Protein AF-A0A673Y948-F1 (afdb_monomer_lite)

Organism: Salmo trutta (NCBI:txid8032)

Secondary structure (DSSP, 8-state):
-HHHHHHIIIIIHHHHHHH-HHHHHHHHHHHHHSPPP-TT--HHHHHHHHHHH-----TT---HHHHHHHHHHHTTTTTTTT-S-HHHHHHHHHHHHHHHHH----EEEEEEES----S--TT-----SS-EEEBS-TT-GGG-SSEEEEEEESS-EE-TTTS-EEEEEEEETTT-TT-SSSEEEEEEE-S----------S-----PEEEP-

pLDDT: mean 77.64, std 16.27, range [32.12, 95.62]

Radius of gyration: 18.54 Å; chains: 1; bounding box: 48×40×55 Å

Foldseek 3Di:
DVVLVCCLVPPQVVVLCPPDPQSVVLLVLLLQAFFDDDLPADSLLSSLLCLQQQQDQDVPHDRSNVVQQVLQQVPPPDVVHPRSCSNSVVSPVVSLVSQCVVVQDWDKWKAAAPDDDDPPQVVHDDFPSGKDWTWNDPPPCVRDDRDMDTDGDRSWGWCLSSFAKDFPDKDACVRPVPDPDRIDTDIDRDSDDDPDPPPDDDDDDTTTIIGHD

Sequence (213 aa):
MLYFHFRVDSYYLPHEKNTTTNFIKAWDIAEKHASIPKHGLQKVHSVSMYLYTNNKPQPPSESIYLDFNEAVRQGSYGYGTSFQYHSLHFYLTDAIKILKQSQTTCRTTYLRTNVTFDQDVVNKEMRFGYFVSSSIHKTLYDFGDTSCFEINTCFGVNLTYYSVFKVTNIQTKSAVSNLWCKVVYTLKSTGKWKKLNCKLVPKLIQKVFICIF

Structure (mmCIF, N/CA/C/O backbone):
data_AF-A0A673Y948-F1
#
_entry.id   AF-A0A673Y948-F1
#
loop_
_atom_site.group_PDB
_atom_site.id
_atom_site.type_symbol
_atom_site.label_atom_id
_atom_site.label_alt_id
_atom_site.label_comp_id
_atom_site.label_asym_id
_atom_site.label_entity_id
_atom_site.label_seq_id
_atom_site.pdbx_PDB_ins_code
_atom_site.Cartn_x
_atom_site.Cartn_y
_atom_site.Cartn_z
_atom_site.occupancy
_atom_site.B_iso_or_equiv
_atom_site.auth_seq_id
_atom_site.auth_comp_id
_atom_site.auth_asym_id
_atom_site.auth_atom_id
_atom_site.pdbx_PDB_model_num
ATOM 1 N N . MET A 1 1 ? 6.658 -19.259 -13.100 1.00 59.19 1 MET A N 1
ATOM 2 C CA . MET A 1 1 ? 6.925 -18.122 -12.185 1.00 59.19 1 MET A CA 1
ATOM 3 C C . MET A 1 1 ? 8.285 -17.476 -12.468 1.00 59.19 1 MET A C 1
ATOM 5 O O . MET A 1 1 ? 8.312 -16.275 -12.688 1.00 59.19 1 MET A O 1
ATOM 9 N N . LEU A 1 2 ? 9.372 -18.255 -12.588 1.00 64.31 2 LEU A N 1
ATOM 10 C CA . LEU A 1 2 ? 10.726 -17.763 -12.922 1.00 64.31 2 LEU A CA 1
ATOM 11 C C . LEU A 1 2 ? 10.820 -16.933 -14.218 1.00 64.31 2 LEU A C 1
ATOM 13 O O . LEU A 1 2 ? 11.426 -15.871 -14.211 1.00 64.31 2 LEU A O 1
ATOM 17 N N . TYR A 1 3 ? 10.174 -17.368 -15.305 1.00 69.06 3 TYR A N 1
ATOM 18 C CA . TYR A 1 3 ? 10.204 -16.642 -16.585 1.00 69.06 3 TYR A CA 1
ATOM 19 C C . TYR A 1 3 ? 9.589 -15.234 -16.502 1.00 69.06 3 TYR A C 1
ATOM 21 O O . TYR A 1 3 ? 10.120 -14.280 -17.063 1.00 69.06 3 TYR A O 1
ATOM 29 N N . PHE A 1 4 ? 8.481 -15.086 -15.769 1.00 75.94 4 PHE A N 1
ATOM 30 C CA . PHE A 1 4 ? 7.837 -13.783 -15.610 1.00 75.94 4 PHE A CA 1
ATOM 31 C C . PHE A 1 4 ? 8.642 -12.867 -14.682 1.00 75.94 4 PHE A C 1
ATOM 33 O O . PHE A 1 4 ? 8.795 -11.694 -14.995 1.00 75.94 4 PHE A O 1
ATOM 40 N N . HIS A 1 5 ? 9.229 -13.413 -13.610 1.00 82.38 5 HIS A N 1
ATOM 41 C CA . HIS A 1 5 ? 10.160 -12.677 -12.747 1.00 82.38 5 HIS A CA 1
ATOM 42 C C . HIS A 1 5 ? 11.340 -12.118 -13.558 1.00 82.38 5 HIS A C 1
ATOM 44 O O . HIS A 1 5 ? 11.585 -10.917 -13.541 1.00 82.38 5 HIS A O 1
ATOM 50 N N . PHE A 1 6 ? 11.976 -12.960 -14.384 1.00 86.44 6 PHE A N 1
ATOM 51 C CA . PHE A 1 6 ? 13.052 -12.530 -15.279 1.00 86.44 6 PHE A CA 1
ATOM 52 C C . PHE A 1 6 ? 12.617 -11.395 -16.214 1.00 86.44 6 PHE A C 1
ATOM 54 O O . PHE A 1 6 ? 13.349 -10.424 -16.384 1.00 86.44 6 PHE A O 1
ATOM 61 N N . ARG A 1 7 ? 11.422 -11.481 -16.814 1.00 88.69 7 ARG A N 1
ATOM 62 C CA . ARG A 1 7 ? 10.909 -10.432 -17.709 1.00 88.69 7 ARG A CA 1
ATOM 63 C C . ARG A 1 7 ? 10.614 -9.123 -16.971 1.00 88.69 7 ARG A C 1
ATOM 65 O O . ARG A 1 7 ? 10.813 -8.052 -17.541 1.00 88.69 7 ARG A O 1
ATOM 72 N N . VAL A 1 8 ? 10.159 -9.194 -15.720 1.00 90.19 8 VAL A N 1
ATOM 73 C CA . VAL A 1 8 ? 9.952 -8.005 -14.884 1.00 90.19 8 VAL A CA 1
ATOM 74 C C . VAL A 1 8 ? 11.270 -7.283 -14.632 1.00 90.19 8 VAL A C 1
ATOM 76 O O . VAL A 1 8 ? 11.343 -6.078 -14.866 1.00 90.19 8 VAL A O 1
ATOM 79 N N . ASP A 1 9 ? 12.314 -8.017 -14.262 1.00 89.56 9 ASP A N 1
ATOM 80 C CA . ASP A 1 9 ? 13.616 -7.425 -13.946 1.00 89.56 9 ASP A CA 1
ATOM 81 C C . ASP A 1 9 ? 14.376 -6.949 -15.195 1.00 89.56 9 ASP A C 1
ATOM 83 O O . ASP A 1 9 ? 15.024 -5.905 -15.170 1.00 89.56 9 ASP A O 1
ATOM 87 N N . SER A 1 10 ? 14.304 -7.706 -16.295 1.00 91.12 10 SER A N 1
ATOM 88 C CA . SER A 1 10 ? 15.083 -7.437 -17.516 1.00 91.12 10 SER A CA 1
ATOM 89 C C . SER A 1 10 ? 14.417 -6.470 -18.494 1.00 91.12 10 SER A C 1
ATOM 91 O O . SER A 1 10 ? 15.118 -5.839 -19.282 1.00 91.12 10 SER A O 1
ATOM 93 N N . TYR A 1 11 ? 13.086 -6.350 -18.465 1.00 90.94 11 TYR A N 1
ATOM 94 C CA . TYR A 1 11 ? 12.337 -5.560 -19.443 1.00 90.94 11 TYR A CA 1
ATOM 9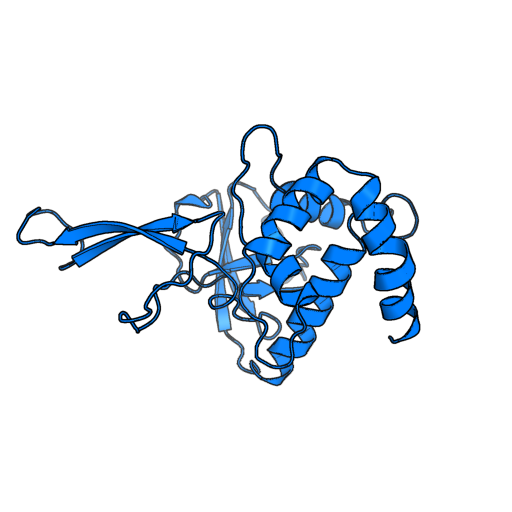5 C C . TYR A 1 11 ? 11.380 -4.564 -18.793 1.00 90.94 11 TYR A C 1
ATOM 97 O O . TYR A 1 11 ? 11.553 -3.363 -18.989 1.00 90.94 11 TYR A O 1
ATOM 105 N N . TYR A 1 12 ? 10.397 -5.027 -18.009 1.00 90.56 12 TYR A N 1
ATOM 106 C CA . TYR A 1 12 ? 9.321 -4.141 -17.543 1.00 90.56 12 TYR A CA 1
ATOM 107 C C . TYR A 1 12 ? 9.833 -3.037 -16.623 1.00 90.56 12 TYR A C 1
ATOM 109 O O . TYR A 1 12 ? 9.602 -1.869 -16.909 1.00 90.56 12 TYR A O 1
ATOM 117 N N . LEU A 1 13 ? 10.572 -3.373 -15.561 1.00 91.69 13 LEU A N 1
ATOM 118 C CA . LEU A 1 13 ? 11.070 -2.359 -14.635 1.00 91.69 13 LEU A CA 1
ATOM 119 C C . LEU A 1 13 ? 12.025 -1.362 -15.324 1.00 91.69 13 LEU A C 1
ATOM 121 O O . LEU A 1 13 ? 11.809 -0.158 -15.171 1.00 91.69 13 LEU A O 1
ATOM 125 N N . PRO A 1 14 ? 13.041 -1.789 -16.108 1.00 91.38 14 PRO A N 1
ATOM 126 C CA . PRO A 1 14 ? 13.878 -0.856 -16.861 1.00 91.38 14 PRO A CA 1
ATOM 127 C C . PRO A 1 14 ? 13.090 0.023 -17.835 1.00 91.38 14 PRO A C 1
ATOM 129 O O . PRO A 1 14 ? 13.382 1.211 -17.948 1.00 91.38 14 PRO A O 1
ATOM 132 N N . HIS A 1 15 ? 12.094 -0.530 -18.531 1.00 89.00 15 HIS A N 1
ATOM 133 C CA . HIS A 1 15 ? 11.270 0.226 -19.470 1.00 89.00 15 HIS A CA 1
ATOM 134 C C . HIS A 1 15 ? 10.378 1.245 -18.745 1.00 89.00 15 HIS A C 1
ATOM 136 O O . HIS A 1 15 ? 10.408 2.428 -19.065 1.00 89.00 15 HIS A O 1
ATOM 142 N N . GLU A 1 16 ? 9.651 0.831 -17.709 1.00 88.44 16 GLU A N 1
ATOM 143 C CA . GLU A 1 16 ? 8.775 1.707 -16.917 1.00 88.44 16 GLU A CA 1
ATOM 144 C C . GLU A 1 16 ? 9.565 2.832 -16.230 1.00 88.44 16 GLU A C 1
ATOM 146 O O . GLU A 1 16 ? 9.101 3.973 -16.182 1.00 88.44 16 GLU A O 1
ATOM 151 N N . LYS A 1 17 ? 10.805 2.552 -15.797 1.00 87.19 17 LYS A N 1
ATOM 152 C CA . LYS A 1 17 ? 11.765 3.555 -15.296 1.00 87.19 17 LYS A CA 1
ATOM 153 C C . LYS A 1 17 ? 12.367 4.465 -16.383 1.00 87.19 17 LYS A C 1
ATOM 155 O O . LYS A 1 17 ? 13.219 5.287 -16.059 1.00 87.19 17 LYS A O 1
ATOM 160 N N . ASN A 1 18 ? 11.942 4.358 -17.638 1.00 83.81 18 ASN A N 1
ATOM 161 C CA . ASN A 1 18 ? 12.362 5.243 -18.730 1.00 83.81 18 ASN A CA 1
ATOM 162 C C . ASN A 1 18 ? 11.185 5.861 -19.503 1.00 83.81 18 ASN A C 1
ATOM 164 O O . ASN A 1 18 ? 11.400 6.798 -20.268 1.00 83.81 18 ASN A O 1
ATOM 168 N N . THR A 1 19 ? 9.954 5.388 -19.289 1.00 72.81 19 THR A N 1
ATOM 169 C CA . THR A 1 19 ? 8.789 5.808 -20.085 1.00 72.81 19 THR A CA 1
ATOM 170 C C . THR A 1 19 ? 7.923 6.860 -19.388 1.00 72.81 19 THR A C 1
ATOM 172 O O . THR A 1 19 ? 7.481 7.804 -20.039 1.00 72.81 19 THR A O 1
ATOM 175 N N . THR A 1 20 ? 7.674 6.755 -18.075 1.00 70.06 20 THR A N 1
ATOM 176 C CA . THR A 1 20 ? 6.717 7.646 -17.388 1.00 70.06 20 THR A CA 1
ATOM 177 C C . THR A 1 20 ? 7.392 8.517 -16.327 1.00 70.06 20 THR A C 1
ATOM 179 O O . THR A 1 20 ? 7.868 8.046 -15.295 1.00 70.06 20 THR A O 1
ATOM 182 N N . THR A 1 21 ? 7.409 9.838 -16.538 1.00 74.06 21 THR A N 1
ATOM 183 C CA . THR A 1 21 ? 8.120 10.790 -15.659 1.00 74.06 21 THR A CA 1
ATOM 184 C C . THR A 1 21 ? 7.706 10.685 -14.184 1.00 74.06 21 THR A C 1
ATOM 186 O O . THR A 1 21 ? 8.544 10.864 -13.297 1.00 74.06 21 THR A O 1
ATOM 189 N N . ASN A 1 22 ? 6.437 10.370 -13.907 1.00 77.69 22 ASN A N 1
ATOM 190 C CA . ASN A 1 22 ? 5.931 10.213 -12.543 1.00 77.69 22 ASN A CA 1
ATOM 191 C C . ASN A 1 22 ? 6.430 8.924 -11.881 1.00 77.69 22 ASN A C 1
ATOM 193 O O . ASN A 1 22 ? 6.896 8.979 -10.740 1.00 77.69 22 ASN A O 1
ATOM 197 N N . PHE A 1 23 ? 6.408 7.790 -12.590 1.00 82.62 23 PHE A N 1
ATOM 198 C CA . PHE A 1 23 ? 6.892 6.519 -12.047 1.00 82.62 23 PHE A CA 1
ATOM 199 C C . PHE A 1 23 ? 8.386 6.573 -11.748 1.00 82.62 23 PHE A C 1
ATOM 201 O O . PHE A 1 23 ? 8.800 6.157 -10.671 1.00 82.62 23 PHE A O 1
ATOM 208 N N . ILE A 1 24 ? 9.179 7.173 -12.641 1.00 85.62 24 ILE A N 1
ATOM 209 C CA . ILE A 1 24 ? 10.628 7.355 -12.464 1.00 85.62 24 ILE A CA 1
ATOM 210 C C . ILE A 1 24 ? 10.923 8.091 -11.158 1.00 85.62 24 ILE A C 1
ATOM 212 O O . ILE A 1 24 ? 11.612 7.575 -10.276 1.00 85.62 24 ILE A O 1
ATOM 216 N N . LYS A 1 25 ? 10.342 9.287 -11.000 1.00 82.88 25 LYS A N 1
ATOM 217 C CA . LYS A 1 25 ? 10.551 10.129 -9.814 1.00 82.88 25 LYS A CA 1
ATOM 218 C C . LYS A 1 25 ? 10.106 9.418 -8.542 1.00 82.88 25 LYS A C 1
ATOM 220 O O . LYS A 1 25 ? 10.811 9.456 -7.533 1.00 82.88 25 LYS A O 1
ATOM 225 N N . ALA A 1 26 ? 8.941 8.779 -8.579 1.00 83.00 26 ALA A N 1
ATOM 226 C CA . ALA A 1 26 ? 8.416 8.073 -7.426 1.00 83.00 26 ALA A CA 1
ATOM 227 C C . ALA A 1 26 ? 9.292 6.872 -7.055 1.00 83.00 26 ALA A C 1
ATOM 229 O O . ALA A 1 26 ? 9.574 6.674 -5.872 1.00 83.00 26 ALA A O 1
ATOM 230 N N . TRP A 1 27 ? 9.763 6.107 -8.043 1.00 88.06 27 TRP A N 1
ATOM 231 C CA . TRP A 1 27 ? 10.628 4.950 -7.833 1.00 88.06 27 TRP A CA 1
ATOM 232 C C . TRP A 1 27 ? 11.966 5.366 -7.219 1.00 88.06 27 TRP A C 1
ATOM 234 O O . TRP A 1 27 ? 12.376 4.793 -6.211 1.00 88.06 27 TRP A O 1
ATOM 244 N N . ASP A 1 28 ? 12.601 6.422 -7.731 1.00 86.75 28 ASP A N 1
ATOM 245 C CA . ASP A 1 28 ? 13.855 6.954 -7.181 1.00 86.75 28 ASP A CA 1
ATOM 246 C C . ASP A 1 28 ? 13.699 7.459 -5.738 1.00 86.75 28 ASP A C 1
ATOM 248 O O . ASP A 1 28 ? 14.605 7.327 -4.906 1.00 86.75 28 ASP A O 1
ATOM 252 N N . ILE A 1 29 ? 12.546 8.053 -5.414 1.00 82.69 29 ILE A N 1
ATOM 253 C CA . ILE A 1 29 ? 12.205 8.430 -4.038 1.00 82.69 29 ILE A CA 1
ATOM 254 C C . ILE A 1 29 ? 12.016 7.170 -3.190 1.00 82.69 29 ILE A C 1
ATOM 256 O O . ILE A 1 29 ? 12.535 7.106 -2.076 1.00 82.69 29 ILE A O 1
ATOM 260 N N . ALA A 1 30 ? 11.299 6.169 -3.689 1.00 85.12 30 ALA A N 1
ATOM 261 C CA . ALA A 1 30 ? 11.025 4.941 -2.961 1.00 85.12 30 ALA A CA 1
ATOM 262 C C . ALA A 1 30 ? 12.301 4.130 -2.692 1.00 85.12 30 ALA A C 1
ATOM 264 O O . ALA A 1 30 ? 12.505 3.681 -1.567 1.00 85.12 30 ALA A O 1
ATOM 265 N N . GLU A 1 31 ? 13.226 4.031 -3.647 1.00 88.56 31 GLU A N 1
ATOM 266 C CA . GLU A 1 31 ? 14.523 3.360 -3.471 1.00 88.56 31 GLU A CA 1
ATOM 267 C C . GLU A 1 31 ? 15.357 3.935 -2.321 1.00 88.56 31 GLU A C 1
ATOM 269 O O . GLU A 1 31 ? 16.102 3.195 -1.672 1.00 88.56 31 GLU A O 1
ATOM 274 N N . LYS A 1 32 ? 15.221 5.239 -2.056 1.00 83.94 32 LYS A N 1
ATOM 275 C CA . LYS A 1 32 ? 15.941 5.951 -0.989 1.00 83.94 32 LYS A CA 1
ATOM 276 C C . LYS A 1 32 ? 15.264 5.834 0.376 1.00 83.94 32 LYS A C 1
ATOM 278 O O . LYS A 1 32 ? 15.922 6.037 1.395 1.00 83.94 32 LYS A O 1
ATOM 283 N N . HIS A 1 33 ? 13.961 5.554 0.413 1.00 78.88 33 HIS A N 1
ATOM 284 C CA . HIS A 1 33 ? 13.144 5.717 1.621 1.00 78.88 33 HIS A CA 1
ATOM 285 C C . HIS A 1 33 ? 12.376 4.476 2.060 1.00 78.88 33 HIS A C 1
ATOM 287 O O . HIS A 1 33 ? 11.843 4.464 3.172 1.00 78.88 33 HIS A O 1
ATOM 293 N N . ALA A 1 34 ? 12.323 3.448 1.219 1.00 84.25 34 ALA A N 1
ATOM 294 C CA . ALA A 1 34 ? 11.707 2.182 1.553 1.00 84.25 34 ALA A CA 1
ATOM 295 C C . ALA A 1 34 ? 12.372 1.543 2.776 1.00 84.25 34 ALA A C 1
ATOM 297 O O . ALA A 1 34 ? 13.591 1.604 2.961 1.00 84.25 34 ALA A O 1
ATOM 298 N N . SER A 1 35 ? 11.553 0.900 3.608 1.00 84.25 35 SER A N 1
ATOM 299 C CA . SER A 1 35 ? 12.037 0.154 4.765 1.00 84.25 35 SER A CA 1
ATOM 300 C C . SER A 1 35 ? 13.008 -0.946 4.338 1.00 84.25 35 SER A C 1
ATOM 302 O O . SER A 1 35 ? 12.831 -1.594 3.303 1.00 84.25 35 SER A O 1
ATOM 304 N N . ILE A 1 36 ? 14.010 -1.210 5.179 1.00 88.44 36 ILE A N 1
ATOM 305 C CA . ILE A 1 36 ? 14.923 -2.343 4.990 1.00 88.44 36 ILE A CA 1
ATOM 306 C C . ILE A 1 36 ? 14.083 -3.623 4.851 1.00 88.44 36 ILE A C 1
ATOM 308 O O . ILE A 1 36 ? 13.199 -3.848 5.684 1.00 88.44 36 ILE A O 1
ATOM 312 N N . PRO A 1 37 ? 14.312 -4.445 3.815 1.00 90.94 37 PRO A N 1
ATOM 313 C CA . PRO A 1 37 ? 13.535 -5.657 3.616 1.00 90.94 37 PRO A CA 1
ATOM 314 C C . PRO A 1 37 ? 13.680 -6.616 4.803 1.00 90.94 37 PRO A C 1
ATOM 316 O O . PRO A 1 37 ? 14.766 -6.806 5.352 1.00 90.94 37 PRO A O 1
ATOM 319 N N . LYS A 1 38 ? 12.558 -7.215 5.204 1.00 89.31 38 LYS A N 1
ATOM 320 C CA . LYS A 1 38 ? 12.463 -8.242 6.248 1.00 89.31 38 LYS A CA 1
ATOM 321 C C . LYS A 1 38 ? 11.506 -9.342 5.803 1.00 89.31 38 LYS A C 1
ATOM 323 O O . LYS A 1 38 ? 10.826 -9.211 4.792 1.00 89.31 38 LYS A O 1
ATOM 328 N N . HIS A 1 39 ? 11.406 -10.409 6.595 1.00 89.94 39 HIS A N 1
ATOM 329 C CA . HIS A 1 39 ? 10.409 -11.467 6.387 1.00 89.94 39 HIS A CA 1
ATOM 330 C C . HIS A 1 39 ? 10.530 -12.156 5.014 1.00 89.94 39 HIS A C 1
ATOM 332 O O . HIS A 1 39 ? 9.524 -12.452 4.384 1.00 89.94 39 HIS A O 1
ATOM 338 N N . GLY A 1 40 ? 11.762 -12.363 4.533 1.00 91.69 40 GLY A N 1
ATOM 339 C CA . GLY A 1 40 ? 12.030 -13.005 3.240 1.00 91.69 40 GLY A CA 1
ATOM 340 C C . GLY A 1 40 ? 11.847 -12.103 2.015 1.00 91.69 40 GLY A C 1
ATOM 341 O O . GLY A 1 40 ? 11.973 -12.572 0.889 1.00 91.69 40 GLY A O 1
ATOM 342 N N . LEU A 1 41 ? 11.557 -10.814 2.203 1.00 94.50 41 LEU A N 1
ATOM 343 C CA . LEU A 1 41 ? 11.413 -9.870 1.099 1.00 94.50 41 LEU A CA 1
ATOM 344 C C . LEU A 1 41 ? 12.766 -9.397 0.552 1.00 94.50 41 LEU A C 1
ATOM 346 O O . LEU A 1 41 ? 13.773 -9.389 1.254 1.00 94.50 41 LEU A O 1
ATOM 350 N N . GLN A 1 42 ? 12.759 -8.945 -0.701 1.00 95.62 42 GLN A N 1
ATOM 351 C CA . GLN A 1 42 ? 13.877 -8.275 -1.355 1.00 95.62 42 GLN A CA 1
ATOM 352 C C . GLN A 1 42 ? 13.667 -6.755 -1.346 1.00 95.62 42 GLN A C 1
ATOM 354 O O . GLN A 1 42 ? 12.566 -6.265 -1.082 1.00 95.62 42 GLN A O 1
ATOM 359 N N . LYS A 1 43 ? 14.712 -5.988 -1.682 1.00 94.12 43 LYS A N 1
ATOM 360 C CA . LYS A 1 43 ? 14.640 -4.518 -1.737 1.00 94.12 43 LYS A CA 1
ATOM 361 C C . LYS A 1 43 ? 13.501 -4.029 -2.644 1.00 94.12 43 LYS A C 1
ATOM 363 O O . LYS A 1 43 ? 12.766 -3.132 -2.241 1.00 94.12 43 LYS A O 1
ATOM 368 N N . VAL A 1 44 ? 13.316 -4.646 -3.812 1.00 94.94 44 VAL A N 1
ATOM 369 C CA . VAL A 1 44 ? 12.258 -4.291 -4.780 1.00 94.94 44 VAL A CA 1
ATOM 370 C C . VAL A 1 44 ? 10.847 -4.409 -4.197 1.00 94.94 44 VAL A C 1
ATOM 372 O O . VAL A 1 44 ? 9.994 -3.567 -4.475 1.00 94.94 44 VAL A O 1
ATOM 375 N N . HIS A 1 45 ? 10.611 -5.371 -3.300 1.00 94.88 45 HIS A N 1
ATOM 376 C CA . HIS A 1 45 ? 9.333 -5.510 -2.602 1.00 94.88 45 HIS A CA 1
ATOM 377 C C . HIS A 1 45 ? 9.089 -4.346 -1.641 1.00 94.88 45 HIS A C 1
ATOM 379 O O . HIS A 1 45 ? 8.012 -3.753 -1.649 1.00 94.88 45 HIS A O 1
ATOM 385 N N . SER A 1 46 ? 10.095 -3.978 -0.841 1.00 91.56 46 SER A N 1
ATOM 386 C CA . SER A 1 46 ? 9.998 -2.816 0.049 1.00 91.56 46 SER A CA 1
ATOM 387 C C . SER A 1 46 ? 9.747 -1.522 -0.723 1.00 91.56 46 SER A C 1
ATO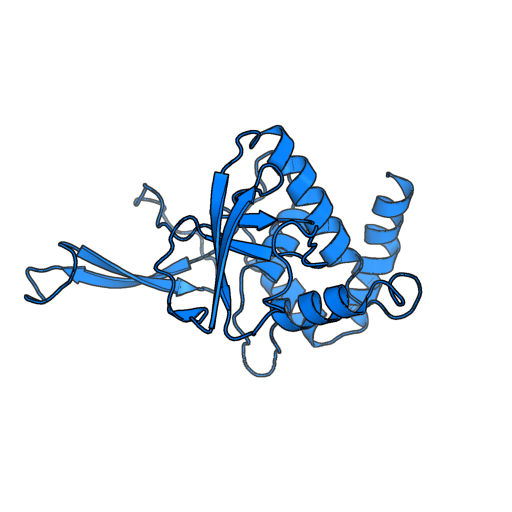M 389 O O . SER A 1 46 ? 8.922 -0.714 -0.301 1.00 91.56 46 SER A O 1
ATOM 391 N N . VAL A 1 47 ? 10.438 -1.330 -1.850 1.00 91.06 47 VAL A N 1
ATOM 392 C CA . VAL A 1 47 ? 10.272 -0.167 -2.738 1.00 91.06 47 VAL A CA 1
ATOM 393 C C . VAL A 1 47 ? 8.854 -0.111 -3.296 1.00 91.06 47 VAL A C 1
ATOM 395 O O . VAL A 1 47 ? 8.195 0.919 -3.194 1.00 91.06 47 VAL A O 1
ATOM 398 N N . SER A 1 48 ? 8.344 -1.239 -3.782 1.00 91.81 48 SER A N 1
ATOM 399 C CA . SER A 1 48 ? 6.989 -1.345 -4.332 1.00 91.81 48 SER A CA 1
ATOM 400 C C . SER A 1 48 ? 5.910 -1.067 -3.281 1.00 91.81 48 SER A C 1
ATOM 402 O O . SER A 1 48 ? 4.979 -0.302 -3.520 1.00 91.81 48 SER A O 1
ATOM 404 N N . MET A 1 49 ? 6.061 -1.607 -2.067 1.00 89.94 49 MET A N 1
ATOM 405 C CA . MET A 1 49 ? 5.149 -1.302 -0.957 1.00 89.94 49 MET A CA 1
ATOM 406 C C . MET A 1 49 ? 5.240 0.162 -0.516 1.00 89.94 49 MET A C 1
ATOM 408 O O . MET A 1 49 ? 4.228 0.750 -0.134 1.00 89.94 49 MET A O 1
ATOM 412 N N . TYR A 1 50 ? 6.424 0.776 -0.581 1.00 86.31 50 TYR A N 1
ATOM 413 C CA . TYR A 1 50 ? 6.579 2.201 -0.304 1.00 86.31 50 TYR A CA 1
ATOM 414 C C . TYR A 1 50 ? 5.838 3.051 -1.341 1.00 86.31 50 TYR A C 1
ATOM 416 O O . TYR A 1 50 ? 5.083 3.940 -0.954 1.00 86.31 50 TYR A O 1
ATOM 424 N N . LEU A 1 51 ? 6.002 2.749 -2.634 1.00 85.81 51 LEU A N 1
ATOM 425 C CA . LEU A 1 51 ? 5.281 3.415 -3.725 1.00 85.81 51 LEU A CA 1
ATOM 426 C C . LEU A 1 51 ? 3.769 3.356 -3.526 1.00 85.81 51 LEU A C 1
ATOM 428 O O . LEU A 1 51 ? 3.090 4.370 -3.650 1.00 85.81 51 LEU A O 1
ATOM 432 N N . TYR A 1 52 ? 3.262 2.179 -3.166 1.00 85.12 52 TYR A N 1
ATOM 433 C CA . TYR A 1 52 ? 1.834 1.967 -2.983 1.00 85.12 52 TYR A CA 1
ATOM 434 C C . TYR A 1 52 ? 1.278 2.621 -1.710 1.00 85.12 52 TYR A C 1
ATOM 436 O O . TYR A 1 52 ? 0.152 3.099 -1.700 1.00 85.12 52 TYR A O 1
ATOM 444 N N . THR A 1 53 ? 2.027 2.621 -0.604 1.00 78.94 53 THR A N 1
ATOM 445 C CA . THR A 1 53 ? 1.502 3.103 0.690 1.00 78.94 53 THR A CA 1
ATOM 446 C C . THR A 1 53 ? 1.767 4.581 0.959 1.00 78.94 53 THR A C 1
ATOM 448 O O . THR A 1 53 ? 1.125 5.169 1.832 1.00 78.94 53 THR A O 1
ATOM 451 N N . ASN A 1 54 ? 2.707 5.204 0.247 1.00 70.06 54 ASN A N 1
ATOM 452 C CA . ASN A 1 54 ? 3.124 6.573 0.519 1.00 70.06 54 ASN A CA 1
ATOM 453 C C . ASN A 1 54 ? 2.493 7.577 -0.464 1.00 70.06 54 ASN A C 1
ATOM 455 O O . ASN A 1 54 ? 3.137 8.079 -1.380 1.00 70.06 54 ASN A O 1
ATOM 459 N N . ASN A 1 55 ? 1.228 7.909 -0.199 1.00 56.00 55 ASN A N 1
ATOM 460 C CA . ASN A 1 55 ? 0.317 8.718 -1.028 1.00 56.00 55 ASN A CA 1
ATOM 461 C C . ASN A 1 55 ? 0.569 10.235 -1.030 1.00 56.00 55 ASN A C 1
ATOM 463 O O . ASN A 1 55 ? -0.389 11.007 -1.033 1.00 56.00 55 ASN A O 1
ATOM 467 N N . LYS A 1 56 ? 1.813 10.716 -0.966 1.00 53.69 56 LYS A N 1
ATOM 468 C CA . LYS A 1 56 ? 2.038 12.168 -1.052 1.00 53.69 56 LYS A CA 1
ATOM 469 C C . LYS A 1 56 ? 2.370 12.598 -2.472 1.00 53.69 56 LYS A C 1
ATOM 471 O O . LYS A 1 56 ? 3.533 12.446 -2.846 1.00 53.69 56 LYS A O 1
ATOM 476 N N . PRO A 1 57 ? 1.418 13.202 -3.211 1.00 50.19 57 PRO A N 1
ATOM 477 C CA . PRO A 1 57 ? 1.777 13.990 -4.376 1.00 50.19 57 PRO A CA 1
ATOM 478 C C . PRO A 1 57 ? 2.709 15.113 -3.905 1.00 50.19 57 PRO A C 1
ATOM 480 O O . PRO A 1 57 ? 2.332 15.963 -3.095 1.00 50.19 57 PRO A O 1
ATOM 483 N N . GLN A 1 58 ? 3.975 15.070 -4.312 1.00 47.03 58 GLN A N 1
ATOM 484 C CA . GLN A 1 58 ? 4.849 16.234 -4.222 1.00 47.03 58 GLN A CA 1
ATOM 485 C C . GLN A 1 58 ? 4.655 17.007 -5.514 1.00 47.03 58 GLN A C 1
ATOM 487 O O . GLN A 1 58 ? 4.899 16.410 -6.544 1.00 47.03 58 GLN A O 1
ATOM 492 N N . PRO A 1 59 ? 4.278 18.290 -5.535 1.00 44.53 59 PRO A N 1
ATOM 493 C CA . PRO A 1 59 ? 4.222 19.027 -6.794 1.00 44.53 59 PRO A CA 1
ATOM 494 C C . PRO A 1 59 ? 5.560 18.888 -7.554 1.00 44.53 59 PRO A C 1
ATOM 496 O O . PRO A 1 59 ? 6.608 19.118 -6.944 1.00 44.53 59 PRO A O 1
ATOM 499 N N . PRO A 1 60 ? 5.576 18.472 -8.838 1.00 46.81 60 PRO A N 1
ATOM 500 C CA . PRO A 1 60 ? 4.438 18.235 -9.739 1.00 46.81 60 PRO A CA 1
ATOM 501 C C . PRO A 1 60 ? 3.959 16.764 -9.840 1.00 46.81 60 PRO A C 1
ATOM 503 O O . PRO A 1 60 ? 3.125 16.465 -10.679 1.00 46.81 60 PRO A O 1
ATOM 506 N N . SER A 1 61 ? 4.506 15.830 -9.059 1.00 51.25 61 SER A N 1
ATOM 507 C CA . SER A 1 61 ? 4.177 14.399 -9.096 1.00 51.25 61 SER A CA 1
ATOM 508 C C . SER A 1 61 ? 2.743 14.103 -8.647 1.00 51.25 61 SER A C 1
ATOM 510 O O . SER A 1 61 ? 2.377 14.336 -7.489 1.00 51.25 61 SER A O 1
ATOM 512 N N . GLU A 1 62 ? 1.988 13.503 -9.557 1.00 62.41 62 GLU A N 1
ATOM 513 C CA . GLU A 1 62 ? 0.717 12.824 -9.318 1.00 62.41 62 GLU A CA 1
ATOM 514 C C . GLU A 1 62 ? 0.910 11.612 -8.380 1.00 62.41 62 GLU A C 1
ATOM 516 O O . GLU A 1 62 ? 2.030 11.165 -8.102 1.00 62.41 62 GLU A O 1
ATOM 521 N N . SER A 1 63 ? -0.182 11.133 -7.784 1.00 73.06 63 SER A N 1
ATOM 522 C CA . SER A 1 63 ? -0.134 10.052 -6.798 1.00 73.06 63 SER A CA 1
ATOM 523 C C . SER A 1 63 ? -0.029 8.704 -7.505 1.00 73.06 63 SER A C 1
ATOM 525 O O . SER A 1 63 ? -1.035 8.208 -8.002 1.00 73.06 63 SER A O 1
ATOM 527 N N . ILE A 1 64 ? 1.143 8.055 -7.450 1.00 80.25 64 ILE A N 1
ATOM 528 C CA . ILE A 1 64 ? 1.330 6.701 -8.009 1.00 80.25 64 ILE A CA 1
ATOM 529 C C . ILE A 1 64 ? 0.267 5.723 -7.520 1.00 80.25 64 ILE A C 1
ATOM 531 O O . ILE A 1 64 ? -0.174 4.889 -8.294 1.00 80.25 64 ILE A O 1
ATOM 535 N N . TYR A 1 65 ? -0.183 5.820 -6.268 1.00 79.06 65 TYR A N 1
ATOM 536 C CA . TYR A 1 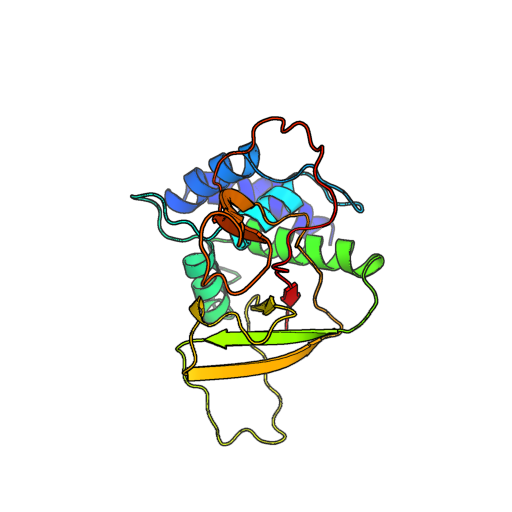65 ? -1.272 4.981 -5.768 1.00 79.06 65 TYR A CA 1
ATOM 537 C C . TYR A 1 65 ? -2.580 5.166 -6.547 1.00 79.06 65 TYR A C 1
ATOM 539 O O . TYR A 1 65 ? -3.274 4.183 -6.798 1.00 79.06 65 TYR A O 1
ATOM 547 N N . LEU A 1 66 ? -2.933 6.408 -6.899 1.00 79.75 66 LEU A N 1
ATOM 548 C CA . LEU A 1 66 ? -4.151 6.690 -7.661 1.00 79.75 66 LEU A CA 1
ATOM 549 C C . LEU A 1 66 ? -3.983 6.212 -9.103 1.00 79.75 66 LEU A C 1
ATOM 551 O O . LEU A 1 66 ? -4.800 5.416 -9.557 1.00 79.75 66 LEU A O 1
ATOM 555 N N . ASP A 1 67 ? -2.890 6.602 -9.763 1.00 82.38 67 ASP A N 1
ATOM 556 C CA . ASP A 1 67 ? -2.621 6.252 -11.163 1.00 82.38 67 ASP A CA 1
ATOM 557 C C . ASP A 1 67 ? -2.527 4.732 -11.351 1.00 82.38 67 ASP A C 1
ATOM 559 O O . ASP A 1 67 ? -3.098 4.161 -12.281 1.00 82.38 67 ASP A O 1
ATOM 563 N N . PHE A 1 68 ? -1.847 4.053 -10.423 1.00 84.94 68 PHE A N 1
ATOM 564 C CA . PHE A 1 68 ? -1.717 2.603 -10.417 1.00 84.94 68 PHE A CA 1
ATOM 565 C C . PHE A 1 68 ? -3.063 1.912 -10.216 1.00 84.94 68 PHE A C 1
ATOM 567 O O . PHE A 1 68 ? -3.401 1.015 -10.984 1.00 84.94 68 PHE A O 1
ATOM 574 N N . ASN A 1 69 ? -3.840 2.305 -9.201 1.00 81.50 69 ASN A N 1
ATOM 575 C CA . ASN A 1 69 ? -5.125 1.658 -8.940 1.00 81.50 69 ASN A CA 1
ATOM 576 C C . ASN A 1 69 ? -6.136 1.914 -10.059 1.00 81.50 69 ASN A C 1
ATOM 578 O O . ASN A 1 69 ? -6.928 1.022 -10.352 1.00 81.50 69 ASN A O 1
ATOM 582 N N . GLU A 1 70 ? -6.087 3.079 -10.705 1.00 82.50 70 GLU A N 1
ATOM 583 C CA . GLU A 1 70 ? -6.907 3.361 -11.881 1.00 82.50 70 GLU A CA 1
ATOM 584 C C . GLU A 1 70 ? -6.491 2.487 -13.069 1.00 82.50 70 GLU A C 1
ATOM 586 O O . GLU A 1 70 ? -7.326 1.799 -13.656 1.00 82.50 70 GLU A O 1
ATOM 591 N N . ALA A 1 71 ? -5.189 2.407 -13.358 1.00 83.31 71 ALA A N 1
ATOM 592 C CA . ALA A 1 71 ? -4.673 1.546 -14.418 1.00 83.31 71 ALA A CA 1
ATOM 593 C C . ALA A 1 71 ? -4.993 0.061 -14.179 1.00 83.31 71 ALA A C 1
ATOM 595 O O . ALA A 1 71 ? -5.282 -0.662 -15.130 1.00 83.31 71 ALA A O 1
ATOM 596 N N . VAL A 1 72 ? -4.958 -0.413 -12.927 1.00 83.19 72 VAL A N 1
ATOM 597 C CA . VAL A 1 72 ? -5.337 -1.794 -12.581 1.00 83.19 72 VAL A CA 1
ATOM 598 C C . VAL A 1 72 ? -6.846 -1.998 -12.736 1.00 83.19 72 VAL A C 1
ATOM 600 O O . VAL A 1 72 ? -7.253 -2.996 -13.327 1.00 83.19 72 VAL A O 1
ATOM 603 N N . ARG A 1 73 ? -7.673 -1.036 -12.296 1.00 78.50 73 ARG A N 1
ATOM 604 C CA . ARG A 1 73 ? -9.140 -1.081 -12.435 1.00 78.50 73 ARG A CA 1
ATOM 605 C C . ARG A 1 73 ? -9.579 -1.161 -13.900 1.00 78.50 73 ARG A C 1
ATOM 607 O O . ARG A 1 73 ? -10.493 -1.915 -14.218 1.00 78.50 73 ARG A O 1
ATOM 614 N N . GLN A 1 74 ? -8.919 -0.418 -14.788 1.00 76.19 74 GLN A N 1
ATOM 615 C CA . GLN A 1 74 ? -9.173 -0.435 -16.236 1.00 76.19 74 GLN A CA 1
ATOM 616 C C . GLN A 1 74 ? -8.500 -1.624 -16.957 1.00 76.19 74 GLN A C 1
ATOM 618 O O . GLN A 1 74 ? -8.805 -1.930 -18.110 1.00 76.19 74 GLN A O 1
ATOM 623 N N . GLY A 1 75 ? -7.545 -2.284 -16.297 1.00 61.06 75 GLY A N 1
ATOM 624 C CA . GLY A 1 75 ? -6.453 -3.016 -16.936 1.00 61.06 75 GLY A CA 1
ATOM 625 C C . GLY A 1 75 ? -6.697 -4.477 -17.303 1.00 61.06 75 GLY A C 1
ATOM 626 O O . GLY A 1 75 ? -5.777 -5.093 -17.843 1.00 61.06 75 GLY A O 1
ATOM 627 N N . SER A 1 76 ? -7.884 -5.057 -17.085 1.00 55.69 76 SER A N 1
ATOM 628 C CA . SER A 1 76 ? -8.136 -6.450 -17.507 1.00 55.69 76 SER A CA 1
ATOM 629 C C . SER A 1 76 ? -8.024 -6.633 -19.030 1.00 55.69 76 SER A C 1
ATOM 631 O O . SER A 1 76 ? -7.605 -7.695 -19.485 1.00 55.69 76 SER A O 1
ATOM 633 N N . TYR A 1 77 ? -8.301 -5.582 -19.812 1.00 53.47 77 TYR A N 1
ATOM 634 C CA . TYR A 1 77 ? -8.187 -5.585 -21.277 1.00 53.47 77 TYR A CA 1
ATOM 635 C C . TYR A 1 77 ? -6.788 -5.177 -21.791 1.00 53.47 77 TYR A C 1
ATOM 637 O O . TYR A 1 77 ? -6.400 -5.541 -22.898 1.00 53.47 77 TYR A O 1
ATOM 645 N N . GLY A 1 78 ? -6.007 -4.438 -20.990 1.00 59.50 78 GLY A N 1
ATOM 646 C CA . GLY A 1 78 ? -4.742 -3.809 -21.405 1.00 59.50 78 GLY A CA 1
ATOM 647 C C . GLY A 1 78 ? -3.465 -4.436 -20.838 1.00 59.50 78 GLY A C 1
ATOM 648 O O . GLY A 1 78 ? -2.370 -4.011 -21.204 1.00 59.50 78 GLY A O 1
ATOM 649 N N . TYR A 1 79 ? -3.559 -5.445 -19.961 1.00 62.34 79 TYR A N 1
ATOM 650 C CA . TYR A 1 79 ? -2.383 -6.032 -19.297 1.00 62.34 79 TYR A CA 1
ATOM 651 C C . TYR A 1 79 ? -1.336 -6.583 -20.280 1.00 62.34 79 TYR A C 1
ATOM 653 O O . TYR A 1 79 ? -0.148 -6.586 -19.981 1.00 62.34 79 TYR A O 1
ATOM 661 N N . GLY A 1 80 ? -1.740 -7.033 -21.470 1.00 60.66 80 GLY A N 1
ATOM 662 C CA . GLY A 1 80 ? -0.811 -7.494 -22.508 1.00 60.66 80 GLY A CA 1
ATOM 663 C C . GLY A 1 80 ? -0.236 -6.394 -23.409 1.00 60.66 80 GLY A C 1
ATOM 664 O O . GLY A 1 80 ? 0.672 -6.687 -24.183 1.00 60.66 80 GLY A O 1
ATOM 665 N N . THR A 1 81 ? -0.763 -5.166 -23.347 1.00 64.69 81 THR A N 1
ATOM 666 C CA . THR A 1 81 ? -0.530 -4.119 -24.356 1.00 64.69 81 THR A CA 1
ATOM 667 C C . THR A 1 81 ? -0.179 -2.759 -23.743 1.00 64.69 81 THR A C 1
ATOM 669 O O . THR A 1 81 ? 0.970 -2.343 -23.838 1.00 64.69 81 THR A O 1
ATOM 672 N N . SER A 1 82 ? -1.137 -2.062 -23.125 1.00 70.69 82 SER A N 1
ATOM 673 C CA . SER A 1 82 ? -1.021 -0.658 -22.689 1.00 70.69 82 SER A CA 1
ATOM 674 C C . SER A 1 82 ? -0.836 -0.463 -21.182 1.00 70.69 82 SER A C 1
ATOM 676 O O . SER A 1 82 ? -0.682 0.668 -20.723 1.00 70.69 82 SER A O 1
ATOM 678 N N . PHE A 1 83 ? -0.866 -1.538 -20.391 1.00 80.06 83 PHE A N 1
ATOM 679 C CA . PHE A 1 83 ? -0.617 -1.445 -18.955 1.00 80.06 83 PHE A CA 1
ATOM 680 C C . PHE A 1 83 ? 0.827 -0.998 -18.693 1.00 80.06 83 PHE A C 1
ATOM 682 O O . PHE A 1 83 ? 1.758 -1.512 -19.296 1.00 80.06 83 PHE A O 1
ATOM 689 N N . GLN A 1 84 ? 1.010 -0.023 -17.807 1.00 81.25 84 GLN A N 1
ATOM 690 C CA . GLN A 1 84 ? 2.281 0.700 -17.637 1.00 81.25 84 GLN A CA 1
ATOM 691 C C . GLN A 1 84 ? 2.915 0.507 -16.249 1.00 81.25 84 GLN A C 1
ATOM 693 O O . GLN A 1 84 ? 3.822 1.242 -15.867 1.00 81.25 84 GLN A O 1
ATOM 698 N N . TYR A 1 85 ? 2.410 -0.463 -15.479 1.00 87.44 85 TYR A N 1
ATOM 699 C CA . TYR A 1 85 ? 2.844 -0.746 -14.108 1.00 87.44 85 TYR A CA 1
ATOM 700 C C . TYR A 1 85 ? 2.996 -2.254 -13.841 1.00 87.44 85 TYR A C 1
ATOM 702 O O . TYR A 1 85 ? 2.660 -2.739 -12.752 1.00 87.44 85 TYR A O 1
ATOM 710 N N . HIS A 1 86 ? 3.461 -3.025 -14.829 1.00 89.50 86 HIS A N 1
ATOM 711 C CA . HIS A 1 86 ? 3.711 -4.465 -14.707 1.00 89.50 86 HIS A CA 1
ATOM 712 C C . HIS A 1 86 ? 4.651 -4.775 -13.555 1.00 89.50 86 HIS A C 1
ATOM 714 O O . HIS A 1 86 ? 4.365 -5.695 -12.783 1.00 89.50 86 HIS A O 1
ATOM 720 N N . SER A 1 87 ? 5.735 -4.006 -13.405 1.00 92.25 87 SER A N 1
ATOM 721 C CA . SER A 1 87 ? 6.711 -4.258 -12.346 1.00 92.25 87 SER A CA 1
ATOM 722 C C . SER A 1 87 ? 6.107 -4.028 -10.960 1.00 92.25 87 SER A C 1
ATOM 724 O O . SER A 1 87 ? 6.168 -4.915 -10.106 1.00 92.25 87 SER A O 1
ATOM 726 N N . LEU A 1 88 ? 5.421 -2.899 -10.755 1.00 90.81 88 LEU A N 1
ATOM 727 C CA . LEU A 1 88 ? 4.774 -2.572 -9.485 1.00 90.81 88 LEU A CA 1
ATOM 728 C C . LEU A 1 88 ? 3.675 -3.583 -9.128 1.00 90.81 88 LEU A C 1
ATOM 730 O O . LEU A 1 88 ? 3.641 -4.079 -8.001 1.00 90.81 88 LEU A O 1
ATOM 734 N N . HIS A 1 89 ? 2.825 -3.950 -10.091 1.00 90.00 89 HIS A N 1
ATOM 735 C CA . HIS A 1 89 ? 1.804 -4.981 -9.902 1.00 90.00 89 HIS A CA 1
ATOM 736 C C . HIS A 1 89 ? 2.422 -6.322 -9.493 1.00 90.00 89 HIS A C 1
ATOM 738 O O . HIS A 1 89 ? 1.963 -6.968 -8.542 1.00 90.00 89 HIS A O 1
ATOM 744 N N . PHE A 1 90 ? 3.467 -6.754 -10.203 1.00 91.88 90 PHE A N 1
ATOM 745 C CA . PHE A 1 90 ? 4.140 -8.017 -9.930 1.00 91.88 90 PHE A CA 1
ATOM 746 C C . PHE A 1 90 ? 4.785 -8.030 -8.545 1.00 91.88 90 PHE A C 1
ATOM 748 O O . PHE A 1 90 ? 4.481 -8.920 -7.753 1.00 91.88 90 PHE A O 1
ATOM 755 N N . TYR A 1 91 ? 5.615 -7.039 -8.221 1.00 94.62 91 TYR A N 1
ATOM 756 C CA . TYR A 1 91 ? 6.329 -7.004 -6.946 1.00 94.62 91 TYR A CA 1
ATOM 757 C C . TYR A 1 91 ? 5.398 -6.820 -5.745 1.00 94.62 91 TYR A C 1
ATOM 759 O O . TYR A 1 91 ? 5.676 -7.383 -4.689 1.00 94.62 91 TYR A O 1
ATOM 767 N N . LEU A 1 92 ? 4.286 -6.081 -5.874 1.00 92.44 92 LEU A N 1
ATOM 768 C CA . LEU A 1 92 ? 3.262 -6.027 -4.821 1.00 92.44 92 LEU A CA 1
ATOM 769 C C . LEU A 1 92 ? 2.602 -7.394 -4.625 1.00 92.44 92 LEU A C 1
ATOM 771 O O . LEU A 1 92 ? 2.463 -7.854 -3.491 1.00 92.44 92 LEU A O 1
ATOM 775 N N . THR A 1 93 ? 2.246 -8.068 -5.721 1.00 91.69 93 THR A N 1
ATOM 776 C CA . THR A 1 93 ? 1.667 -9.417 -5.671 1.00 91.69 93 THR A CA 1
ATOM 777 C C . THR A 1 93 ? 2.625 -10.412 -5.019 1.00 91.69 93 THR A C 1
ATOM 779 O O . THR A 1 93 ? 2.219 -11.194 -4.157 1.00 91.69 93 THR A O 1
ATOM 782 N N . ASP A 1 94 ? 3.898 -10.380 -5.409 1.00 94.19 94 ASP A N 1
ATOM 783 C CA . ASP A 1 94 ? 4.926 -11.277 -4.885 1.00 94.19 94 ASP A CA 1
ATOM 784 C C . ASP A 1 94 ? 5.223 -10.990 -3.407 1.00 94.19 94 ASP A C 1
ATOM 786 O O . ASP A 1 94 ? 5.246 -11.905 -2.581 1.00 94.19 94 ASP A O 1
ATOM 790 N N . ALA A 1 95 ? 5.304 -9.711 -3.026 1.00 93.81 95 ALA A N 1
ATOM 791 C CA . ALA A 1 95 ? 5.472 -9.305 -1.635 1.00 93.81 95 ALA A CA 1
ATOM 792 C C . ALA A 1 95 ? 4.335 -9.815 -0.739 1.00 93.81 95 ALA A C 1
ATOM 794 O O . ALA A 1 95 ? 4.586 -10.309 0.361 1.00 93.81 95 ALA A O 1
ATOM 795 N N . ILE A 1 96 ? 3.088 -9.729 -1.210 1.00 92.00 96 ILE A N 1
ATOM 796 C CA . ILE A 1 96 ? 1.915 -10.219 -0.477 1.00 92.00 96 ILE A CA 1
ATOM 797 C C . ILE A 1 96 ? 1.987 -11.738 -0.310 1.00 92.00 96 ILE A C 1
ATOM 799 O O . ILE A 1 96 ? 1.800 -12.229 0.804 1.00 92.00 96 ILE A O 1
ATOM 803 N N . LYS A 1 97 ? 2.342 -12.479 -1.368 1.00 92.81 97 LYS A N 1
ATOM 804 C CA . LYS A 1 97 ? 2.534 -13.938 -1.298 1.00 92.81 97 LYS A CA 1
ATOM 805 C C . LYS A 1 97 ? 3.600 -14.326 -0.275 1.00 92.81 97 LYS A C 1
ATOM 807 O O . LYS A 1 97 ? 3.344 -15.197 0.553 1.00 92.81 97 LYS A O 1
ATOM 812 N N . ILE A 1 98 ? 4.755 -13.659 -0.289 1.00 94.56 98 ILE A N 1
ATOM 813 C CA . ILE A 1 98 ? 5.852 -13.911 0.658 1.00 94.56 98 ILE A CA 1
ATOM 814 C C . ILE A 1 98 ? 5.407 -13.602 2.092 1.00 94.56 98 ILE A C 1
ATOM 816 O O . ILE A 1 98 ? 5.525 -14.444 2.982 1.00 94.56 98 ILE A O 1
ATOM 820 N N . LEU A 1 99 ? 4.833 -12.419 2.333 1.00 92.25 99 LEU A N 1
ATOM 821 C CA . LEU A 1 99 ? 4.395 -12.020 3.672 1.00 92.25 99 LEU A CA 1
ATOM 822 C C . LEU A 1 99 ? 3.311 -12.950 4.224 1.00 92.25 99 LEU A C 1
ATOM 824 O O . LEU A 1 99 ? 3.330 -13.261 5.420 1.00 92.25 99 LEU A O 1
ATOM 828 N N . LYS A 1 100 ? 2.404 -13.433 3.368 1.00 90.31 100 LYS A N 1
ATOM 829 C CA . LYS A 1 100 ? 1.304 -14.317 3.763 1.00 90.31 100 LYS A CA 1
ATOM 830 C C . LYS A 1 100 ? 1.780 -15.668 4.305 1.00 90.31 100 LYS A C 1
ATOM 832 O O . LYS A 1 100 ? 1.102 -16.209 5.175 1.00 90.31 100 LYS A O 1
ATOM 837 N N . GLN A 1 101 ? 2.959 -16.151 3.902 1.00 93.31 101 GLN A N 1
ATOM 838 C CA . GLN A 1 101 ? 3.559 -17.377 4.458 1.00 93.31 101 GLN A CA 1
ATOM 839 C C . GLN A 1 101 ? 3.754 -17.287 5.979 1.00 93.31 101 GLN A C 1
ATOM 841 O O . GLN A 1 101 ? 3.589 -18.274 6.686 1.00 93.31 101 GLN A O 1
ATOM 846 N N . SER A 1 102 ? 4.058 -16.089 6.491 1.00 90.19 102 SER A N 1
ATOM 847 C CA . SER A 1 102 ? 4.219 -15.836 7.932 1.00 90.19 102 SER A CA 1
ATOM 848 C C . SER A 1 102 ? 2.982 -15.209 8.588 1.00 90.19 102 SER A C 1
ATOM 850 O O . SER A 1 102 ? 2.765 -15.358 9.788 1.00 90.19 102 SER A O 1
ATOM 852 N N . GLN A 1 103 ? 2.154 -14.502 7.816 1.00 90.44 103 GLN A N 1
ATOM 853 C CA . GLN A 1 103 ? 0.954 -13.815 8.294 1.00 90.44 103 GLN A CA 1
ATOM 854 C C . GLN A 1 103 ? -0.316 -14.605 7.958 1.00 90.44 103 GLN A C 1
ATOM 856 O O . GLN A 1 103 ? -1.155 -14.160 7.176 1.00 90.44 103 GLN A O 1
ATOM 861 N N . THR A 1 104 ? -0.480 -15.787 8.546 1.00 90.38 104 THR A N 1
ATOM 862 C CA . THR A 1 104 ? -1.534 -16.741 8.155 1.00 90.38 104 THR A CA 1
ATOM 863 C C . THR A 1 104 ? -2.934 -16.380 8.658 1.00 90.38 104 THR A C 1
ATOM 865 O O . THR A 1 104 ? -3.915 -16.693 7.989 1.00 90.38 104 THR A O 1
ATOM 868 N N . THR A 1 105 ? -3.050 -15.634 9.759 1.00 89.56 105 THR A N 1
ATOM 869 C CA . THR A 1 105 ? -4.336 -15.275 10.389 1.00 89.56 105 THR A CA 1
ATOM 870 C C . THR A 1 105 ? -5.238 -14.428 9.490 1.00 89.56 105 THR A C 1
ATOM 872 O O . THR A 1 105 ? -4.771 -13.418 8.953 1.00 89.56 105 THR A O 1
ATOM 875 N N . CYS A 1 106 ? -6.525 -14.770 9.419 1.00 90.06 106 CYS A N 1
ATOM 876 C CA . CYS A 1 106 ? -7.561 -13.891 8.876 1.00 90.06 106 CYS A CA 1
ATOM 877 C C . CYS A 1 106 ? -7.852 -12.729 9.834 1.00 90.06 106 CYS A C 1
ATOM 879 O O . CYS A 1 106 ? -7.596 -12.832 11.039 1.00 90.06 106 CYS A O 1
ATOM 881 N N . ARG A 1 107 ? -8.341 -11.603 9.306 1.00 88.69 107 ARG A N 1
ATOM 882 C CA . ARG A 1 107 ? -8.620 -10.391 10.089 1.00 88.69 107 ARG A CA 1
ATOM 883 C C . ARG A 1 107 ? -9.801 -9.622 9.522 1.00 88.69 107 ARG A C 1
ATOM 885 O O . ARG A 1 107 ? -9.939 -9.517 8.309 1.00 88.69 107 ARG A O 1
ATOM 892 N N . THR A 1 108 ? -10.553 -8.988 10.414 1.00 89.19 108 THR A N 1
ATOM 893 C CA . THR A 1 108 ? -11.510 -7.947 10.042 1.00 89.19 108 THR A CA 1
ATOM 894 C C . THR A 1 108 ? -10.785 -6.619 9.849 1.00 89.19 108 THR A C 1
ATOM 896 O O . THR A 1 108 ? -10.060 -6.155 10.738 1.00 89.19 108 THR A O 1
ATOM 899 N N . THR A 1 109 ? -10.978 -6.009 8.688 1.00 89.44 109 THR A N 1
ATOM 900 C CA . THR A 1 109 ? -10.482 -4.682 8.333 1.00 89.44 109 THR A CA 1
ATOM 901 C C . THR A 1 109 ? -11.610 -3.816 7.782 1.00 89.44 109 THR A C 1
ATOM 903 O O . THR A 1 109 ? -12.720 -4.279 7.536 1.00 89.44 109 THR A O 1
ATOM 906 N N . TYR A 1 110 ? -11.329 -2.528 7.627 1.00 87.62 110 TYR A N 1
ATOM 907 C CA . TYR A 1 110 ? -12.286 -1.501 7.268 1.00 87.62 110 TYR A CA 1
ATOM 908 C C . TYR A 1 110 ? -11.733 -0.649 6.139 1.00 87.62 110 TYR A C 1
ATOM 910 O O . TYR A 1 110 ? -10.607 -0.147 6.221 1.00 87.62 110 TYR A O 1
ATOM 918 N N . LEU A 1 111 ? -12.536 -0.490 5.096 1.00 87.06 111 LEU A N 1
ATOM 919 C CA . LEU A 1 111 ? -12.290 0.423 3.987 1.00 87.06 111 LEU A CA 1
ATOM 920 C C . LEU A 1 111 ? -13.362 1.509 4.031 1.00 87.06 111 LEU A C 1
ATOM 922 O O . LEU A 1 111 ? -14.537 1.202 4.211 1.00 87.06 111 LEU A O 1
ATOM 926 N N . ARG A 1 112 ? -12.956 2.764 3.858 1.00 87.19 112 ARG A N 1
ATOM 927 C CA . ARG A 1 112 ? -13.859 3.909 3.712 1.00 87.19 112 ARG A CA 1
ATOM 928 C C . ARG A 1 112 ? -13.544 4.604 2.394 1.00 87.19 112 ARG A C 1
ATOM 930 O O . ARG A 1 112 ? -12.366 4.698 2.044 1.00 87.19 112 ARG A O 1
ATOM 937 N N . THR A 1 113 ? -14.572 5.031 1.669 1.00 82.88 113 THR A N 1
ATOM 938 C CA . THR A 1 113 ? -14.437 5.727 0.384 1.00 82.88 113 THR A CA 1
ATOM 939 C C . THR A 1 113 ? -15.509 6.808 0.227 1.00 82.88 113 THR A C 1
ATOM 941 O O . THR A 1 113 ? -16.568 6.751 0.854 1.00 82.88 113 THR A O 1
ATOM 944 N N . ASN A 1 114 ? -15.252 7.758 -0.677 1.00 84.06 114 ASN A N 1
ATOM 945 C CA . ASN A 1 114 ? -16.238 8.728 -1.176 1.00 84.06 114 ASN A CA 1
ATOM 946 C C . ASN A 1 114 ? -16.927 8.256 -2.475 1.00 84.06 114 ASN A C 1
ATOM 948 O O . ASN A 1 114 ? -17.374 9.068 -3.277 1.00 84.06 114 ASN A O 1
ATOM 952 N N . VAL A 1 115 ? -16.937 6.945 -2.732 1.00 84.50 115 VAL A N 1
ATOM 953 C CA . VAL A 1 115 ? -17.478 6.344 -3.963 1.00 84.50 115 VAL A CA 1
ATOM 954 C C . VAL A 1 115 ? -18.690 5.506 -3.600 1.00 84.50 115 VAL A C 1
ATOM 956 O O . VAL A 1 115 ? -18.604 4.713 -2.669 1.00 84.50 115 VAL A O 1
ATOM 959 N N . THR A 1 116 ? -19.784 5.654 -4.342 1.00 89.00 116 THR A N 1
ATOM 960 C CA . THR A 1 116 ? -20.997 4.841 -4.187 1.00 89.00 116 THR A CA 1
ATOM 961 C C . THR A 1 116 ? -20.874 3.526 -4.954 1.00 89.00 116 THR A C 1
ATOM 963 O O . THR A 1 116 ? -20.356 3.496 -6.069 1.00 89.00 116 THR A O 1
ATOM 966 N N . PHE A 1 117 ? -21.379 2.446 -4.364 1.00 85.50 117 PHE A N 1
ATOM 967 C CA . PHE A 1 117 ? -21.472 1.124 -4.983 1.00 85.50 117 PHE A CA 1
ATOM 968 C C . PHE A 1 117 ? -22.939 0.732 -5.172 1.00 85.50 117 PHE A C 1
ATOM 970 O O . PHE A 1 117 ? -23.817 1.282 -4.503 1.00 85.50 117 PHE A O 1
ATOM 977 N N . ASP A 1 118 ? -23.190 -0.214 -6.079 1.00 88.31 118 ASP A N 1
ATOM 978 C CA . ASP A 1 118 ? -24.519 -0.801 -6.253 1.00 88.31 118 ASP A CA 1
ATOM 979 C C . ASP A 1 118 ? -24.996 -1.421 -4.928 1.00 88.31 118 ASP A C 1
ATOM 981 O O . ASP A 1 118 ? -24.229 -2.084 -4.226 1.00 88.31 118 ASP A O 1
ATOM 985 N N . GLN A 1 119 ? -26.248 -1.147 -4.569 1.00 89.94 119 GLN A N 1
ATOM 986 C CA . GLN A 1 119 ? -26.870 -1.597 -3.325 1.00 89.94 119 GLN A CA 1
ATOM 987 C C . GLN A 1 119 ? -27.712 -2.861 -3.533 1.00 89.94 119 GLN A C 1
ATOM 989 O O . GLN A 1 119 ? -27.947 -3.592 -2.570 1.00 89.94 119 GLN A O 1
ATOM 994 N N . ASP A 1 120 ? -28.103 -3.179 -4.773 1.00 91.38 120 ASP A N 1
ATOM 995 C CA . ASP A 1 120 ? -28.815 -4.416 -5.105 1.00 91.38 120 ASP A CA 1
ATOM 996 C C . ASP A 1 120 ? -27.827 -5.577 -5.300 1.00 91.38 120 ASP A C 1
ATOM 998 O O . ASP A 1 120 ? -27.741 -6.209 -6.351 1.00 91.38 120 ASP A O 1
ATOM 1002 N N . VAL A 1 121 ? -26.997 -5.838 -4.288 1.00 90.50 121 VAL A N 1
ATOM 1003 C CA . VAL A 1 121 ? -25.903 -6.827 -4.361 1.00 90.50 121 VAL A CA 1
ATOM 1004 C C . VAL A 1 121 ? -25.856 -7.783 -3.174 1.00 90.50 121 VAL A C 1
ATOM 1006 O O . VAL A 1 121 ? -24.882 -8.511 -2.984 1.00 90.50 121 VAL A O 1
ATOM 1009 N N . VAL A 1 122 ? -26.920 -7.822 -2.371 1.00 89.50 122 VAL A N 1
ATOM 1010 C CA . VAL A 1 122 ? -27.036 -8.773 -1.260 1.00 89.50 122 VAL A CA 1
ATOM 1011 C C . VAL A 1 122 ? -26.925 -10.205 -1.796 1.00 89.50 122 VAL A C 1
ATOM 1013 O O . VAL A 1 122 ? -27.588 -10.567 -2.765 1.00 89.50 122 VAL A O 1
ATOM 1016 N N . ASN A 1 123 ? -26.073 -11.018 -1.165 1.00 91.25 123 ASN A N 1
ATOM 1017 C CA . ASN A 1 123 ? -25.746 -12.396 -1.566 1.00 91.25 123 ASN A CA 1
ATOM 1018 C C . ASN A 1 123 ? -25.111 -12.551 -2.965 1.00 91.25 123 ASN A C 1
ATOM 1020 O O . ASN A 1 123 ? -25.046 -13.670 -3.474 1.00 91.25 123 ASN A O 1
ATOM 1024 N N . LYS A 1 124 ? -24.620 -11.470 -3.585 1.00 89.56 124 LYS A N 1
ATOM 1025 C CA . LYS A 1 124 ? -23.843 -11.536 -4.832 1.00 89.56 124 LYS A CA 1
ATOM 1026 C C . LYS A 1 124 ? -22.343 -11.566 -4.525 1.00 89.56 124 LYS A C 1
ATOM 1028 O O . LYS A 1 124 ? -21.880 -10.991 -3.539 1.00 89.56 124 LYS A O 1
ATOM 1033 N N . GLU A 1 125 ? -21.571 -12.233 -5.379 1.00 85.44 125 GLU A N 1
ATOM 1034 C CA . GLU A 1 125 ? -20.111 -12.177 -5.299 1.00 85.44 125 GLU A CA 1
ATOM 1035 C C . GLU A 1 125 ? -19.604 -10.830 -5.818 1.00 85.44 125 GLU A C 1
ATOM 1037 O O . GLU A 1 125 ? -20.035 -10.350 -6.866 1.00 85.44 125 GLU A O 1
ATOM 1042 N N . MET A 1 126 ? -18.644 -10.238 -5.106 1.00 82.00 126 MET A N 1
ATOM 1043 C CA . MET A 1 126 ? -17.949 -9.037 -5.554 1.00 82.00 126 MET A CA 1
ATOM 1044 C C . MET A 1 126 ? -16.438 -9.249 -5.555 1.00 82.00 126 MET A C 1
ATOM 1046 O O . MET A 1 126 ? -15.885 -9.966 -4.719 1.00 82.00 126 MET A O 1
ATOM 1050 N N . ARG A 1 127 ? -15.756 -8.562 -6.469 1.00 82.62 127 ARG A N 1
ATOM 1051 C CA . ARG A 1 127 ? -14.302 -8.379 -6.448 1.00 82.62 127 ARG A CA 1
ATOM 1052 C C . ARG A 1 127 ? -14.014 -6.906 -6.651 1.00 82.62 127 ARG A C 1
ATOM 1054 O O . ARG A 1 127 ? -14.686 -6.251 -7.442 1.00 82.62 127 ARG A O 1
ATOM 1061 N N . PHE A 1 128 ? -13.019 -6.386 -5.941 1.00 81.06 128 PHE A N 1
ATOM 1062 C CA . PHE A 1 128 ? -12.604 -5.001 -6.142 1.00 81.06 128 PHE A CA 1
ATOM 1063 C C . PHE A 1 128 ? -11.913 -4.833 -7.497 1.00 81.06 128 PHE A C 1
ATOM 1065 O O . PHE A 1 128 ? -12.094 -3.801 -8.133 1.00 81.06 128 PHE A O 1
ATOM 1072 N N . GLY A 1 129 ? -11.166 -5.846 -7.957 1.00 78.12 129 GLY A N 1
ATOM 1073 C CA . GLY A 1 129 ? -10.460 -5.794 -9.239 1.00 78.12 129 GLY A CA 1
ATOM 1074 C C . GLY A 1 129 ? -9.203 -4.919 -9.210 1.00 78.12 129 GLY A C 1
ATOM 1075 O O . GLY A 1 129 ? -8.669 -4.583 -10.258 1.00 78.12 129 GLY A O 1
ATOM 1076 N N . TYR A 1 130 ? -8.740 -4.531 -8.022 1.00 82.06 130 TYR A N 1
ATOM 1077 C CA . TYR A 1 130 ? -7.498 -3.801 -7.777 1.00 82.06 130 TYR A CA 1
ATOM 1078 C C . TYR A 1 130 ? -7.053 -4.024 -6.325 1.00 82.06 130 TYR A C 1
ATOM 1080 O O . TYR A 1 130 ? -7.775 -4.608 -5.511 1.00 82.06 130 TYR A O 1
ATOM 1088 N N . PHE A 1 131 ? -5.847 -3.569 -5.990 1.00 85.06 131 PHE A N 1
ATOM 1089 C CA . PHE A 1 131 ? -5.326 -3.668 -4.631 1.00 85.06 131 PHE A CA 1
ATOM 1090 C C . PHE A 1 131 ? -6.127 -2.765 -3.685 1.00 85.06 131 PHE A C 1
ATOM 1092 O O . PHE A 1 131 ? -6.326 -1.582 -3.942 1.00 85.06 131 PHE A O 1
ATOM 1099 N N . VAL A 1 132 ? -6.565 -3.298 -2.545 1.00 84.75 132 VAL A N 1
ATOM 1100 C CA . VAL A 1 132 ? -7.348 -2.522 -1.570 1.00 84.75 132 VAL A CA 1
ATOM 1101 C C . VAL A 1 132 ? -6.534 -2.264 -0.321 1.00 84.75 132 VAL A C 1
ATOM 1103 O O . VAL A 1 132 ? -6.140 -3.212 0.351 1.00 84.75 132 VAL A O 1
ATOM 1106 N N . SER A 1 133 ? -6.331 -0.986 0.011 1.00 85.94 133 SER A N 1
ATOM 1107 C CA . SER A 1 133 ? -5.801 -0.557 1.307 1.00 85.94 133 SER A CA 1
ATOM 1108 C C . SER A 1 133 ? -6.933 -0.460 2.333 1.00 85.94 133 SER A C 1
ATOM 1110 O O . SER A 1 133 ? -7.873 0.308 2.149 1.00 85.94 133 SER A O 1
ATOM 1112 N N . SER A 1 134 ? -6.849 -1.226 3.419 1.00 85.31 134 SER A N 1
ATOM 1113 C CA . SER A 1 134 ? -7.825 -1.203 4.519 1.00 85.31 134 SER A CA 1
ATOM 1114 C C . SER A 1 134 ? -7.137 -1.124 5.882 1.00 85.31 134 SER A C 1
ATOM 1116 O O . SER A 1 134 ? -5.943 -1.403 6.008 1.00 85.31 134 SER A O 1
ATOM 1118 N N . SER A 1 135 ? -7.889 -0.727 6.908 1.00 84.50 135 SER A N 1
ATOM 1119 C CA . SER A 1 135 ? -7.399 -0.490 8.270 1.00 84.50 135 SER A CA 1
ATOM 1120 C C . SER A 1 135 ? -8.056 -1.417 9.285 1.00 84.50 135 SER A C 1
ATOM 1122 O O . SER A 1 135 ? -9.171 -1.866 9.095 1.00 84.50 135 SER A O 1
ATOM 1124 N N . ILE A 1 136 ? -7.421 -1.649 10.431 1.00 83.56 136 ILE A N 1
ATOM 1125 C CA . ILE A 1 136 ? -8.081 -2.311 11.576 1.00 83.56 136 ILE A CA 1
ATOM 1126 C C . ILE A 1 136 ? -9.018 -1.378 12.360 1.00 83.56 136 ILE A C 1
ATOM 1128 O O . ILE A 1 136 ? -9.652 -1.809 13.318 1.00 83.56 136 ILE A O 1
ATOM 1132 N N . HIS A 1 137 ? -9.088 -0.097 11.992 1.00 82.75 137 HIS A N 1
ATOM 1133 C CA . HIS A 1 137 ? -9.908 0.906 12.666 1.00 82.75 137 HIS A CA 1
ATOM 1134 C C . HIS A 1 137 ? -11.011 1.432 11.749 1.00 82.75 137 HIS A C 1
ATOM 1136 O O . HIS A 1 137 ? -10.722 1.894 10.647 1.00 82.75 137 HIS A O 1
ATOM 1142 N N . LYS A 1 138 ? -12.250 1.453 12.258 1.00 85.81 138 LYS A N 1
ATOM 1143 C CA . LYS A 1 138 ? -13.417 2.058 11.586 1.00 85.81 138 LYS A CA 1
ATOM 1144 C C . LYS A 1 138 ? -13.342 3.592 11.507 1.00 85.81 138 LYS A C 1
ATOM 1146 O O . LYS A 1 138 ? -14.069 4.201 10.728 1.00 85.81 138 LYS A O 1
ATOM 1151 N N . THR A 1 139 ? -12.479 4.211 12.316 1.00 83.25 139 THR A N 1
ATOM 1152 C CA . THR A 1 139 ? -12.471 5.651 12.629 1.00 83.25 139 THR A CA 1
ATOM 1153 C C . THR A 1 139 ? -11.494 6.475 11.784 1.00 83.25 139 THR A C 1
ATOM 1155 O O . THR A 1 139 ? -11.057 7.539 12.216 1.00 83.25 139 THR A O 1
ATOM 1158 N N . LEU A 1 140 ? -11.086 5.986 10.608 1.00 78.75 140 LEU A N 1
ATOM 1159 C CA . LEU A 1 140 ? -10.226 6.747 9.692 1.00 78.75 140 LEU A CA 1
ATOM 1160 C C . LEU A 1 140 ? -11.068 7.620 8.751 1.00 78.75 140 LEU A C 1
ATOM 1162 O O . LEU A 1 140 ? -11.130 7.366 7.551 1.00 78.75 140 LEU A O 1
ATOM 1166 N N . TYR A 1 141 ? -11.751 8.616 9.312 1.00 80.19 141 TYR A N 1
ATOM 1167 C CA . TYR A 1 141 ? -12.735 9.438 8.594 1.00 80.19 141 TYR A CA 1
ATOM 1168 C C . TYR A 1 141 ? -12.152 10.233 7.416 1.00 80.19 141 TYR A C 1
ATOM 1170 O O . TYR A 1 141 ? -12.871 10.500 6.461 1.00 80.19 141 TYR A O 1
ATOM 1178 N N . ASP A 1 142 ? -10.845 10.510 7.424 1.00 75.75 142 ASP A N 1
ATOM 1179 C CA . ASP A 1 142 ? -10.144 11.217 6.341 1.00 75.75 142 ASP A CA 1
ATOM 1180 C C . ASP A 1 142 ? -10.233 10.508 4.972 1.00 75.75 142 ASP A C 1
ATOM 1182 O O . ASP A 1 142 ? -9.973 11.123 3.941 1.00 75.75 142 ASP A O 1
ATOM 1186 N N . PHE A 1 143 ? -10.589 9.217 4.942 1.00 75.50 143 PHE A N 1
ATOM 1187 C CA . PHE A 1 143 ? -10.747 8.434 3.707 1.00 75.50 143 PHE A CA 1
ATOM 1188 C C . PHE A 1 143 ? -12.180 8.438 3.149 1.00 75.50 143 PHE A C 1
ATOM 1190 O O . PHE A 1 143 ? -12.434 7.813 2.119 1.00 75.50 143 PHE A O 1
ATOM 1197 N N . GLY A 1 144 ? -13.103 9.142 3.807 1.00 82.88 144 GLY A N 1
ATOM 1198 C CA . GLY A 1 144 ? -14.485 9.299 3.367 1.00 82.88 144 GLY A CA 1
ATOM 1199 C C . GLY A 1 144 ? -15.516 8.596 4.241 1.00 82.88 144 GLY A C 1
ATOM 1200 O O . GLY A 1 144 ? -15.201 7.935 5.240 1.00 82.88 144 GLY A O 1
ATOM 1201 N N . ASP A 1 145 ? -16.778 8.752 3.869 1.00 90.94 145 ASP A N 1
ATOM 1202 C CA . ASP A 1 145 ? -17.932 8.215 4.595 1.00 90.94 145 ASP A CA 1
ATOM 1203 C C . ASP A 1 145 ? -19.099 7.771 3.698 1.00 90.94 145 ASP A C 1
ATOM 1205 O O . ASP A 1 145 ? -20.092 7.268 4.218 1.00 90.94 145 ASP A O 1
ATOM 1209 N N . THR A 1 146 ? -18.964 7.860 2.370 1.00 92.31 146 THR A N 1
ATOM 1210 C CA . THR A 1 146 ? -20.029 7.507 1.415 1.00 92.31 146 THR A CA 1
ATOM 1211 C C . THR A 1 146 ? -20.280 6.003 1.334 1.00 92.31 146 THR A C 1
ATOM 1213 O O . THR A 1 146 ? -21.424 5.558 1.353 1.00 92.31 146 THR A O 1
ATOM 1216 N N . SER A 1 147 ? -19.229 5.190 1.230 1.00 91.44 147 SER A N 1
ATOM 1217 C CA . SER A 1 147 ? -19.343 3.729 1.303 1.00 91.44 147 SER A CA 1
ATOM 1218 C C . SER A 1 147 ? -18.252 3.171 2.200 1.00 91.44 147 SER A C 1
ATOM 1220 O O . SER A 1 147 ? -17.069 3.497 2.075 1.00 91.44 147 SER A O 1
ATOM 1222 N N . CYS A 1 148 ? -18.670 2.344 3.153 1.00 93.69 148 CYS A N 1
ATOM 1223 C CA . CYS A 1 148 ? -17.806 1.776 4.174 1.00 93.69 148 CYS A CA 1
ATOM 1224 C C . CYS A 1 148 ? -17.955 0.258 4.169 1.00 93.69 148 CYS A C 1
ATOM 1226 O O . CYS A 1 148 ? -19.064 -0.258 4.271 1.00 93.69 148 CYS A O 1
ATOM 1228 N N . PHE A 1 149 ? -16.834 -0.448 4.096 1.00 90.69 149 PHE A N 1
ATOM 1229 C CA . PHE A 1 149 ? -16.804 -1.903 4.074 1.00 90.69 149 PHE A CA 1
ATOM 1230 C C . PHE A 1 149 ? -16.219 -2.426 5.375 1.00 90.69 149 PHE A C 1
ATOM 1232 O O . PHE A 1 149 ? -15.164 -1.968 5.816 1.00 90.69 149 PHE A O 1
ATOM 1239 N N . GLU A 1 150 ? -16.879 -3.425 5.948 1.00 94.38 150 GLU A N 1
ATOM 1240 C CA . GLU A 1 150 ? -16.298 -4.330 6.930 1.00 94.38 150 GLU A CA 1
ATOM 1241 C C . GLU A 1 150 ? -15.880 -5.605 6.194 1.00 94.38 150 GLU A C 1
ATOM 1243 O O . GLU A 1 150 ? -16.713 -6.325 5.652 1.00 94.38 150 GLU A O 1
ATOM 1248 N N . ILE A 1 151 ? -14.574 -5.846 6.113 1.00 90.94 151 ILE A N 1
ATOM 1249 C CA . ILE A 1 151 ? -13.987 -6.893 5.279 1.00 90.94 151 ILE A CA 1
ATOM 1250 C C . ILE A 1 151 ? -13.346 -7.927 6.195 1.00 90.94 151 ILE A C 1
ATOM 1252 O O . ILE A 1 151 ? -12.345 -7.641 6.849 1.00 90.94 151 ILE A O 1
ATOM 1256 N N . ASN A 1 152 ? -13.875 -9.148 6.214 1.00 92.38 152 ASN A N 1
ATOM 1257 C CA . ASN A 1 152 ? -13.160 -10.283 6.790 1.00 92.38 152 ASN A CA 1
ATOM 1258 C C . ASN A 1 152 ? -12.241 -10.888 5.720 1.00 92.38 152 ASN A C 1
ATOM 1260 O O . ASN A 1 152 ? -12.710 -11.517 4.774 1.00 92.38 152 ASN A O 1
ATOM 1264 N N . THR A 1 153 ? -10.931 -10.670 5.841 1.00 88.81 153 THR A N 1
ATOM 1265 C CA . THR A 1 153 ? -9.947 -11.098 4.842 1.00 88.81 153 THR A CA 1
ATOM 1266 C C . THR A 1 153 ? -8.983 -12.138 5.396 1.00 88.81 153 THR A C 1
ATOM 1268 O O . THR A 1 153 ? -8.356 -11.952 6.441 1.00 88.81 153 THR A O 1
ATOM 1271 N N . CYS A 1 154 ? -8.812 -13.226 4.647 1.00 90.25 154 CYS A N 1
ATOM 1272 C CA . CYS A 1 154 ? -7.764 -14.220 4.867 1.00 90.25 154 CYS A CA 1
ATOM 1273 C C . CYS A 1 154 ? -6.564 -14.029 3.933 1.00 90.25 154 CYS A C 1
ATOM 1275 O O . CYS A 1 154 ? -5.534 -14.661 4.144 1.00 90.25 154 CYS A O 1
ATOM 1277 N N . PHE A 1 155 ? -6.652 -13.148 2.937 1.00 87.56 155 PHE A N 1
ATOM 1278 C CA . PHE A 1 155 ? -5.600 -12.936 1.935 1.00 87.56 155 PHE A CA 1
ATOM 1279 C C . PHE A 1 155 ? -4.822 -11.633 2.152 1.00 87.56 155 PHE A C 1
ATOM 1281 O O . PHE A 1 155 ? -3.742 -11.458 1.596 1.00 87.56 155 PHE A O 1
ATOM 1288 N N . GLY A 1 156 ? -5.340 -10.739 2.999 1.00 88.00 156 GLY A N 1
ATOM 1289 C CA . GLY A 1 156 ? -4.678 -9.491 3.351 1.00 88.00 156 GLY A CA 1
ATOM 1290 C C . GLY A 1 156 ? -3.410 -9.695 4.183 1.00 88.00 156 GLY A C 1
ATOM 1291 O O . GLY A 1 156 ? -3.346 -10.563 5.057 1.00 88.00 156 GLY A O 1
ATOM 1292 N N . VAL A 1 157 ? -2.413 -8.839 3.950 1.00 89.94 157 VAL A N 1
ATOM 1293 C CA . VAL A 1 157 ? -1.162 -8.793 4.728 1.00 89.94 157 VAL A CA 1
ATOM 1294 C C . VAL A 1 157 ? -0.979 -7.440 5.396 1.00 89.94 157 VAL A C 1
ATOM 1296 O O . VAL A 1 157 ? -1.307 -6.401 4.834 1.00 89.94 157 VAL A O 1
ATOM 1299 N N . ASN A 1 158 ? -0.433 -7.443 6.606 1.00 88.19 158 ASN A N 1
ATOM 1300 C CA . ASN A 1 158 ? -0.139 -6.242 7.370 1.00 88.19 158 ASN A CA 1
ATOM 1301 C C . ASN A 1 158 ? 1.164 -5.597 6.883 1.00 88.19 158 ASN A C 1
ATOM 1303 O O . ASN A 1 158 ? 2.241 -6.180 7.050 1.00 88.19 158 ASN A O 1
ATOM 1307 N N . LEU A 1 159 ? 1.069 -4.367 6.373 1.00 85.56 159 LEU A N 1
ATOM 1308 C CA . LEU A 1 159 ? 2.202 -3.593 5.865 1.00 85.56 159 LEU A CA 1
ATOM 1309 C C . LEU A 1 159 ? 2.678 -2.474 6.793 1.00 85.56 159 LEU A C 1
ATOM 1311 O O . LEU A 1 159 ? 3.495 -1.658 6.384 1.00 85.56 159 LEU A O 1
ATOM 1315 N N . THR A 1 160 ? 2.251 -2.444 8.059 1.00 79.06 160 THR A N 1
ATOM 1316 C CA . THR A 1 160 ? 2.605 -1.357 9.002 1.00 79.06 160 THR A CA 1
ATOM 1317 C C . THR A 1 160 ? 4.114 -1.098 9.081 1.00 79.06 160 THR A C 1
ATOM 1319 O O . THR A 1 160 ? 4.532 0.040 9.231 1.00 79.06 160 THR A O 1
ATOM 1322 N N . TYR A 1 161 ? 4.948 -2.140 8.986 1.00 80.69 161 TYR A N 1
ATOM 1323 C CA . TYR A 1 161 ? 6.411 -1.996 9.005 1.00 80.69 161 TYR A CA 1
ATOM 1324 C C . TYR A 1 161 ? 6.977 -1.316 7.743 1.00 80.69 161 TYR A C 1
ATOM 1326 O O . TYR A 1 161 ? 8.023 -0.666 7.787 1.00 80.69 161 TYR A O 1
ATOM 1334 N N . TYR A 1 162 ? 6.287 -1.480 6.618 1.00 79.12 162 TYR A N 1
ATOM 1335 C CA . TYR A 1 162 ? 6.669 -0.947 5.313 1.00 79.12 162 TYR A CA 1
ATOM 1336 C C . TYR A 1 162 ? 6.032 0.424 5.028 1.00 79.12 162 TYR A C 1
ATOM 1338 O O . TYR A 1 162 ? 6.457 1.106 4.101 1.00 79.12 162 TYR A O 1
ATOM 1346 N N . SER A 1 163 ? 5.078 0.863 5.857 1.00 70.38 163 SER A N 1
ATOM 1347 C CA . SER A 1 163 ? 4.503 2.212 5.837 1.00 70.38 163 SER A CA 1
ATOM 1348 C C . SER A 1 163 ? 5.301 3.168 6.738 1.00 70.38 163 SER A C 1
ATOM 1350 O O . SER A 1 163 ? 5.589 2.850 7.891 1.00 70.38 163 SER A O 1
ATOM 1352 N N . VAL A 1 164 ? 5.658 4.360 6.241 1.00 62.66 164 VAL A N 1
ATOM 1353 C CA . VAL A 1 164 ? 6.531 5.310 6.962 1.00 62.66 164 VAL A CA 1
ATOM 1354 C C . VAL A 1 164 ? 5.763 6.547 7.437 1.00 62.66 164 VAL A C 1
ATOM 1356 O O . VAL A 1 164 ? 5.233 7.322 6.641 1.00 62.66 164 VAL A O 1
ATOM 1359 N N . PHE A 1 165 ? 5.803 6.799 8.748 1.00 60.06 165 PHE A N 1
ATOM 1360 C CA . PHE A 1 165 ? 5.233 7.992 9.380 1.00 60.06 165 PHE A CA 1
ATOM 1361 C C . PHE A 1 165 ? 6.274 8.691 10.261 1.00 60.06 165 PHE A C 1
ATOM 1363 O O . PHE A 1 165 ? 7.025 8.035 10.983 1.00 60.06 165 PHE A O 1
ATOM 1370 N N . LYS A 1 166 ? 6.293 10.027 10.251 1.00 57.69 166 LYS A N 1
ATOM 1371 C CA . LYS A 1 166 ? 7.060 10.845 11.200 1.00 57.69 166 LYS A CA 1
ATOM 1372 C C . LYS A 1 166 ? 6.114 11.526 12.167 1.00 57.69 166 LYS A C 1
ATOM 1374 O O . LYS A 1 166 ? 5.132 12.130 11.752 1.00 57.69 166 LYS A O 1
ATOM 1379 N N . VAL A 1 167 ? 6.463 11.508 13.445 1.00 65.56 167 VAL A N 1
ATOM 1380 C CA . VAL A 1 167 ? 5.815 12.355 14.448 1.00 65.56 167 VAL A CA 1
ATOM 1381 C C . VAL A 1 167 ? 6.181 13.814 14.175 1.00 65.56 167 VAL A C 1
ATOM 1383 O O . VAL A 1 167 ? 7.359 14.173 14.176 1.00 65.56 167 VAL A O 1
ATOM 1386 N N . THR A 1 168 ? 5.186 14.653 13.905 1.00 71.44 168 THR A N 1
ATOM 1387 C CA . THR A 1 168 ? 5.361 16.100 13.704 1.00 71.44 168 THR A CA 1
ATOM 1388 C C . THR A 1 168 ? 4.988 16.921 14.920 1.00 71.44 168 THR A C 1
ATOM 1390 O O . THR A 1 168 ? 5.452 18.049 15.024 1.00 71.44 168 THR A O 1
ATOM 1393 N N . ASN A 1 169 ? 4.170 16.381 15.821 1.00 78.38 169 ASN A N 1
ATOM 1394 C CA . ASN A 1 169 ? 3.793 17.060 17.053 1.00 78.38 169 ASN A CA 1
ATOM 1395 C C . ASN A 1 169 ? 3.485 16.043 18.157 1.00 78.38 169 ASN A C 1
ATOM 1397 O O . ASN A 1 169 ? 3.049 14.926 17.868 1.00 78.38 169 ASN A O 1
ATOM 1401 N N . ILE A 1 170 ? 3.700 16.441 19.407 1.00 82.00 170 ILE A N 1
ATOM 1402 C CA . ILE A 1 170 ? 3.306 15.694 20.601 1.00 82.00 170 ILE A CA 1
ATOM 1403 C C . ILE A 1 170 ? 2.671 16.698 21.556 1.00 82.00 170 ILE A C 1
ATOM 1405 O O . ILE A 1 170 ? 3.318 17.662 21.952 1.00 82.00 170 ILE A O 1
ATOM 1409 N N . GLN A 1 171 ? 1.419 16.467 21.936 1.00 84.94 171 GLN A N 1
ATOM 1410 C CA . GLN A 1 171 ? 0.712 17.304 22.903 1.00 84.94 171 GLN A CA 1
ATOM 1411 C C . GLN A 1 171 ? 0.290 16.464 24.104 1.00 84.94 171 GLN A C 1
ATOM 1413 O O . GLN A 1 171 ? -0.136 15.320 23.953 1.00 84.94 171 GLN A O 1
ATOM 1418 N N . THR A 1 172 ? 0.409 17.025 25.303 1.00 88.19 172 THR A N 1
ATOM 1419 C CA . THR A 1 172 ? 0.022 16.373 26.559 1.00 88.19 172 THR A CA 1
ATOM 1420 C C . THR A 1 172 ? -1.152 17.105 27.192 1.00 88.19 172 THR A C 1
ATOM 1422 O O . THR A 1 1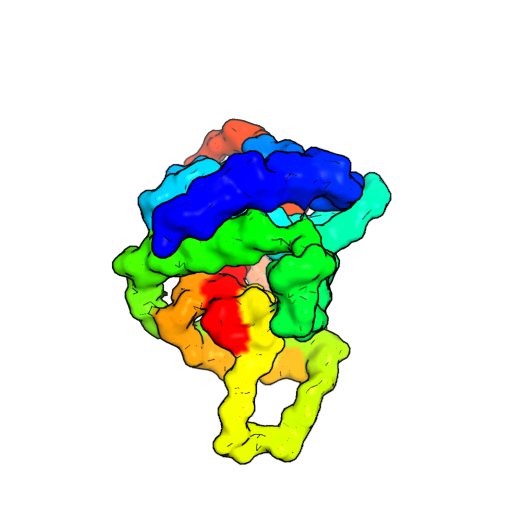72 ? -1.263 18.325 27.072 1.00 88.19 172 THR A O 1
ATOM 1425 N N . LYS A 1 173 ? -2.014 16.384 27.923 1.00 87.06 173 LYS A N 1
ATOM 1426 C CA . LYS A 1 173 ? -3.151 16.997 28.641 1.00 87.06 173 LYS A CA 1
ATOM 1427 C C . LYS A 1 173 ? -2.749 18.089 29.632 1.00 87.06 173 LYS A C 1
ATOM 1429 O O . LYS A 1 173 ? -3.537 18.985 29.896 1.00 87.06 173 LYS A O 1
ATOM 1434 N N . SER A 1 174 ? -1.524 18.025 30.155 1.00 86.38 174 SER A N 1
ATOM 1435 C CA . SER A 1 174 ? -0.965 19.066 31.021 1.00 86.38 174 SER A CA 1
ATOM 1436 C C . SER A 1 174 ? -0.718 20.390 30.293 1.00 86.38 174 SER A C 1
ATOM 1438 O O . SER A 1 174 ? -0.747 21.433 30.931 1.00 86.38 174 SER A O 1
ATOM 1440 N N . ALA A 1 175 ? -0.472 20.354 28.980 1.00 83.62 175 ALA A N 1
ATOM 1441 C CA . ALA A 1 175 ? -0.254 21.539 28.153 1.00 83.62 175 ALA A CA 1
ATOM 1442 C C . ALA A 1 175 ? -1.533 21.994 27.428 1.00 83.62 175 ALA A C 1
ATOM 1444 O O . ALA A 1 175 ? -1.689 23.177 27.146 1.00 83.62 175 ALA A O 1
ATOM 1445 N N . VAL A 1 176 ? -2.447 21.066 27.120 1.00 84.56 176 VAL A N 1
ATOM 1446 C CA . VAL A 1 176 ? -3.727 21.351 26.454 1.00 84.56 176 VAL A CA 1
ATOM 1447 C C . VAL A 1 176 ? -4.835 20.539 27.133 1.00 84.56 176 VAL A C 1
ATOM 1449 O O . VAL A 1 176 ? -4.955 19.330 26.924 1.00 84.56 176 VAL A O 1
ATOM 1452 N N . SER A 1 177 ? -5.653 21.207 27.948 1.00 77.50 177 SER A N 1
ATOM 1453 C CA . SER A 1 177 ? -6.651 20.579 28.831 1.00 77.50 177 SER A CA 1
ATOM 1454 C C . SER A 1 177 ? -7.709 19.745 28.092 1.00 77.50 177 SER A C 1
ATOM 1456 O O . SER A 1 177 ? -8.114 18.693 28.584 1.00 77.50 177 SER A O 1
ATOM 1458 N N . ASN A 1 178 ? -8.090 20.149 26.876 1.00 84.94 178 ASN A N 1
ATOM 1459 C CA . ASN A 1 178 ? -9.145 19.511 26.074 1.00 84.94 178 ASN A CA 1
ATOM 1460 C C . ASN A 1 178 ? -8.648 18.424 25.099 1.00 84.94 178 ASN A C 1
ATOM 1462 O O . ASN A 1 178 ? -9.323 18.109 24.120 1.00 84.94 178 ASN A O 1
ATOM 1466 N N . LEU A 1 179 ? -7.470 17.831 25.318 1.00 84.06 179 LEU A N 1
ATOM 1467 C CA . LEU A 1 179 ? -7.008 16.732 24.461 1.00 84.06 179 LEU A CA 1
ATOM 1468 C C . LEU A 1 179 ? -7.853 15.464 24.637 1.00 84.06 179 LEU A C 1
ATOM 1470 O O . LEU A 1 179 ? -8.219 15.072 25.743 1.00 84.06 179 LEU A O 1
ATOM 1474 N N . TRP A 1 180 ? -8.080 14.745 23.542 1.00 78.50 180 TRP A N 1
ATOM 1475 C CA . TRP A 1 180 ? -8.846 13.493 23.527 1.00 78.50 180 TRP A CA 1
ATOM 1476 C C . TRP A 1 180 ? -8.082 12.287 24.109 1.00 78.50 180 TRP A C 1
ATOM 1478 O O . TRP A 1 180 ? -8.671 11.246 24.380 1.00 78.50 180 TRP A O 1
ATOM 1488 N N . CYS A 1 181 ? -6.776 12.420 24.356 1.00 81.88 181 CYS A N 1
ATOM 1489 C CA . CYS A 1 181 ? -5.935 11.407 24.997 1.00 81.88 181 CYS A CA 1
ATOM 1490 C C . CYS A 1 181 ? -4.924 12.074 25.942 1.00 81.88 181 CYS A C 1
ATOM 1492 O O . CYS A 1 181 ? -4.654 13.265 25.811 1.00 81.88 181 CYS A O 1
ATOM 1494 N N . LYS A 1 182 ? -4.344 11.325 26.89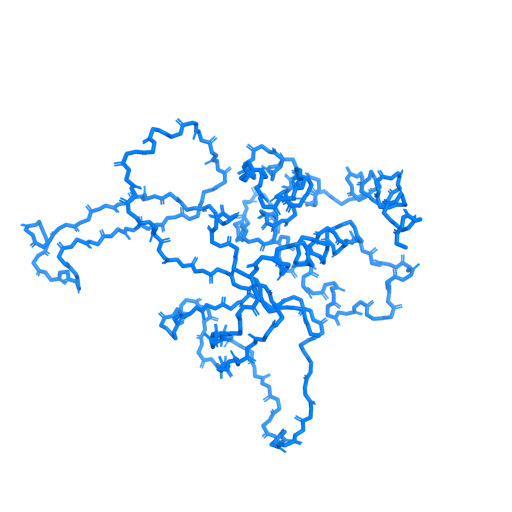4 1.00 81.81 182 LYS A N 1
ATOM 1495 C CA . LYS A 1 182 ? -3.316 11.837 27.829 1.00 81.81 182 LYS A CA 1
ATOM 1496 C C . LYS A 1 182 ? -2.108 12.426 27.089 1.00 81.81 182 LYS A C 1
ATOM 1498 O O . LYS A 1 182 ? -1.577 13.453 27.512 1.00 81.81 182 LYS A O 1
ATOM 1503 N N . VAL A 1 183 ? -1.710 11.779 25.994 1.00 78.25 183 VAL A N 1
ATOM 1504 C CA . VAL A 1 183 ? -0.688 12.243 25.052 1.00 78.25 183 VAL A CA 1
ATOM 1505 C C . VAL A 1 183 ? -1.200 11.982 23.636 1.00 78.25 183 VAL A C 1
ATOM 1507 O O . VAL A 1 183 ? -1.607 10.863 23.327 1.00 78.25 183 VAL A O 1
ATOM 1510 N N . VAL A 1 184 ? -1.190 12.999 22.781 1.00 79.88 184 VAL A N 1
ATOM 1511 C CA . VAL A 1 184 ? -1.596 12.913 21.374 1.00 79.88 184 VAL A CA 1
ATOM 1512 C C . VAL A 1 184 ? -0.367 13.118 20.497 1.00 79.88 184 VAL A C 1
ATOM 1514 O O . VAL A 1 184 ? 0.306 14.142 20.596 1.00 79.88 184 VAL A O 1
ATOM 1517 N N . TYR A 1 185 ? -0.083 12.145 19.631 1.00 76.06 185 TYR A N 1
ATOM 1518 C CA . TYR A 1 185 ? 0.981 12.219 18.631 1.00 76.06 185 TYR A CA 1
ATOM 1519 C C . TYR A 1 185 ? 0.364 12.575 17.281 1.00 76.06 185 TYR A C 1
ATOM 1521 O O . TYR A 1 185 ? -0.418 11.799 16.734 1.00 76.06 185 TYR A O 1
ATOM 1529 N N . THR 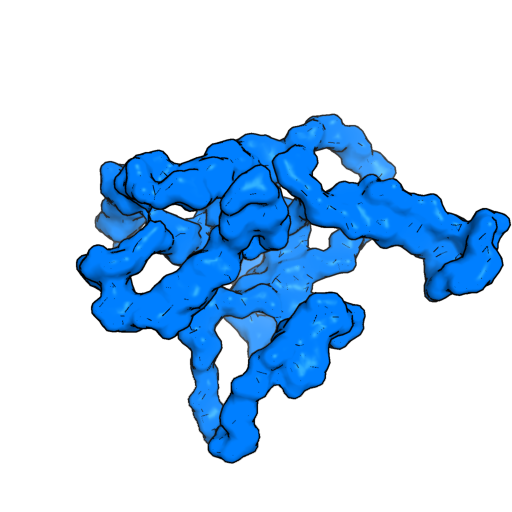A 1 186 ? 0.736 13.717 16.712 1.00 69.56 186 THR A N 1
ATOM 1530 C CA . THR A 1 186 ? 0.390 14.037 15.325 1.00 69.56 186 THR A CA 1
ATOM 1531 C C . THR A 1 186 ? 1.442 13.429 14.417 1.00 69.56 186 THR A C 1
ATOM 1533 O O . THR A 1 186 ? 2.634 13.722 14.549 1.00 69.56 186 THR A O 1
ATOM 1536 N N . LEU A 1 187 ? 1.006 12.583 13.489 1.00 62.75 187 LEU A N 1
ATOM 1537 C CA . LEU A 1 187 ? 1.866 11.952 12.500 1.00 62.75 187 LEU A CA 1
ATOM 1538 C C . LEU A 1 187 ? 1.686 12.623 11.141 1.00 62.75 187 LEU A C 1
ATOM 1540 O O . LEU A 1 187 ? 0.579 12.963 10.736 1.00 62.75 187 LEU A O 1
ATOM 1544 N N . LYS A 1 188 ? 2.779 12.750 10.399 1.00 57.56 188 LYS A N 1
ATOM 1545 C CA . LYS A 1 188 ? 2.789 13.134 8.991 1.00 57.56 188 LYS A CA 1
ATOM 1546 C C . LYS A 1 188 ? 3.544 12.047 8.237 1.00 57.56 188 LYS A C 1
ATOM 1548 O O . LYS A 1 188 ? 4.680 11.734 8.592 1.00 57.56 188 LYS A O 1
ATOM 1553 N N . SER A 1 189 ? 2.938 11.486 7.188 1.00 53.69 189 SER A N 1
ATOM 1554 C CA . SER A 1 189 ? 3.671 10.616 6.252 1.00 53.69 189 SER A CA 1
ATOM 1555 C C . SER A 1 189 ? 4.935 11.350 5.780 1.00 53.69 189 SER A C 1
ATOM 1557 O O . SER A 1 189 ? 4.878 12.552 5.463 1.00 53.69 189 SER A O 1
ATOM 1559 N N . THR A 1 190 ? 6.077 10.659 5.794 1.00 50.00 190 THR A N 1
ATOM 1560 C CA . THR A 1 190 ? 7.359 11.243 5.387 1.00 50.00 190 THR A CA 1
ATOM 1561 C C . THR A 1 190 ? 7.955 10.583 4.167 1.00 50.00 190 THR A C 1
ATOM 1563 O O . THR A 1 190 ? 8.300 9.409 4.180 1.00 50.00 190 THR A O 1
ATOM 1566 N N . GLY A 1 191 ? 8.228 11.426 3.172 1.00 44.12 191 GLY A N 1
ATOM 1567 C CA . GLY A 1 191 ? 9.062 11.143 2.009 1.00 44.12 191 GLY A CA 1
ATOM 1568 C C . GLY A 1 191 ? 10.571 11.071 2.283 1.00 44.12 191 GLY A C 1
ATOM 1569 O O . GLY A 1 191 ? 11.324 11.224 1.337 1.00 44.12 191 GLY A O 1
ATOM 1570 N N . LYS A 1 192 ? 11.029 10.973 3.547 1.00 36.72 192 LYS A N 1
ATOM 1571 C CA . LYS A 1 192 ? 12.455 10.893 3.925 1.00 36.72 192 LYS A CA 1
ATOM 1572 C C . LYS A 1 192 ? 12.682 9.975 5.127 1.00 36.72 192 LYS A C 1
ATOM 1574 O O . LYS A 1 192 ? 12.049 10.173 6.161 1.00 36.72 192 LYS A O 1
ATOM 1579 N N . TRP A 1 193 ? 13.639 9.052 5.023 1.00 40.69 193 TRP A N 1
ATOM 1580 C CA . TRP A 1 193 ? 14.199 8.313 6.156 1.00 40.69 193 TRP A CA 1
ATOM 1581 C C . TRP A 1 193 ? 15.603 8.853 6.445 1.00 40.69 193 TRP A C 1
ATOM 1583 O O . TRP A 1 193 ? 16.456 8.905 5.564 1.00 40.69 193 TRP A O 1
ATOM 1593 N N . LYS A 1 194 ? 15.841 9.288 7.683 1.00 41.50 194 LYS A N 1
ATOM 1594 C CA . LYS A 1 194 ? 17.191 9.374 8.255 1.00 41.50 194 LYS A CA 1
ATOM 1595 C C . LYS A 1 194 ? 17.329 8.206 9.231 1.00 41.50 194 LYS A C 1
ATOM 1597 O O . LYS A 1 194 ? 16.320 7.723 9.735 1.00 41.50 194 LYS A O 1
ATOM 1602 N N . LYS A 1 195 ? 18.562 7.780 9.513 1.00 38.81 195 LYS A N 1
ATOM 1603 C CA . LYS A 1 195 ? 18.898 6.794 10.554 1.00 38.81 195 LYS A CA 1
ATOM 1604 C C . LYS A 1 195 ? 18.360 7.312 11.903 1.00 38.81 195 LYS A C 1
ATOM 1606 O O . LYS A 1 195 ? 18.991 8.145 12.544 1.00 38.81 195 LYS A O 1
ATOM 1611 N N . LEU A 1 196 ? 17.136 6.939 12.273 1.00 45.94 196 LEU A N 1
ATOM 1612 C CA . LEU A 1 196 ? 16.506 7.386 13.515 1.00 45.94 196 LEU A CA 1
ATOM 1613 C C . LEU A 1 196 ? 17.012 6.499 14.655 1.00 45.94 196 LEU A C 1
ATOM 1615 O O . LEU A 1 196 ? 16.968 5.274 14.556 1.00 45.94 196 LEU A O 1
ATOM 1619 N N . ASN A 1 197 ? 17.478 7.114 15.744 1.00 40.09 197 ASN A N 1
ATOM 1620 C CA . ASN A 1 197 ? 17.726 6.419 17.005 1.00 40.09 197 ASN A CA 1
ATOM 1621 C C . ASN A 1 197 ? 16.375 5.935 17.555 1.00 40.09 197 ASN A C 1
ATOM 1623 O O . ASN A 1 197 ? 15.638 6.690 18.187 1.00 40.09 197 ASN A O 1
ATOM 1627 N N . CYS A 1 198 ? 16.019 4.685 17.254 1.00 39.62 198 CYS A N 1
ATOM 1628 C CA . CYS A 1 198 ? 14.752 4.054 17.621 1.00 39.62 198 CYS A CA 1
ATOM 1629 C C . CYS A 1 198 ? 14.653 3.759 19.130 1.00 39.62 198 CYS A C 1
ATOM 1631 O O . CYS A 1 198 ? 14.631 2.599 19.535 1.00 39.62 198 CYS A O 1
ATOM 1633 N N . LYS A 1 199 ? 14.548 4.797 19.967 1.00 35.25 199 LYS A N 1
ATOM 1634 C CA . LYS A 1 199 ? 14.220 4.674 21.401 1.00 35.25 199 LYS A CA 1
ATOM 1635 C C . LYS A 1 199 ? 12.748 4.962 21.736 1.00 35.25 199 LYS A C 1
ATOM 1637 O O . LYS A 1 199 ? 12.440 5.353 22.853 1.00 35.25 199 LYS A O 1
ATOM 1642 N N . LEU A 1 200 ? 11.823 4.708 20.805 1.00 34.47 200 LEU A N 1
ATOM 1643 C CA . LEU A 1 200 ? 10.387 4.618 21.106 1.00 34.47 200 LEU A CA 1
ATOM 1644 C C . LEU A 1 200 ? 9.757 3.427 20.362 1.00 34.47 200 LEU A C 1
ATOM 1646 O O . LEU A 1 200 ? 9.428 3.500 19.181 1.00 34.47 200 LEU A O 1
ATOM 1650 N N . VAL A 1 201 ? 9.599 2.317 21.080 1.00 32.12 201 VAL A N 1
ATOM 1651 C CA . VAL A 1 201 ? 8.729 1.170 20.757 1.00 32.12 201 VAL A CA 1
ATOM 1652 C C . VAL A 1 201 ? 7.708 1.138 21.907 1.00 32.12 201 VAL A C 1
ATOM 1654 O O . VAL A 1 201 ? 8.160 1.267 23.044 1.00 32.12 201 VAL A O 1
ATOM 1657 N N . PRO A 1 202 ? 6.377 1.037 21.680 1.00 34.28 202 PRO A N 1
ATOM 1658 C CA . PRO A 1 202 ? 5.722 0.153 20.714 1.00 34.28 202 PRO A CA 1
ATOM 1659 C C . PRO A 1 202 ? 4.730 0.834 19.746 1.00 34.28 202 PRO A C 1
ATOM 1661 O O . PRO A 1 202 ? 3.729 1.413 20.144 1.00 34.28 202 PRO A O 1
ATOM 1664 N N . LYS A 1 203 ? 5.014 0.651 18.446 1.00 41.06 203 LYS A N 1
ATOM 1665 C CA . LYS A 1 203 ? 4.112 0.657 17.273 1.00 41.06 203 LYS A CA 1
ATOM 1666 C C . LYS A 1 203 ? 3.026 1.745 17.244 1.00 41.06 203 LYS A C 1
ATOM 1668 O O . LYS A 1 203 ? 1.888 1.502 17.625 1.00 41.06 203 LYS A O 1
ATOM 1673 N N . LEU A 1 204 ? 3.355 2.887 16.637 1.00 38.44 204 LEU A N 1
ATOM 1674 C CA . LEU A 1 204 ? 2.360 3.836 16.132 1.00 38.44 204 LEU A CA 1
ATOM 1675 C C . LEU A 1 204 ? 1.448 3.118 15.126 1.00 38.44 204 LEU A C 1
ATOM 1677 O O . LEU A 1 204 ? 1.907 2.554 14.132 1.00 38.44 204 LEU A O 1
ATOM 1681 N N . ILE A 1 205 ? 0.161 3.061 15.456 1.00 41.91 205 ILE A N 1
ATOM 1682 C CA . ILE A 1 205 ? -0.849 2.307 14.727 1.00 41.91 205 ILE A CA 1
ATOM 1683 C C . ILE A 1 205 ? -1.463 3.204 13.657 1.00 41.91 205 ILE A C 1
ATOM 1685 O O . ILE A 1 205 ? -2.173 4.144 13.984 1.00 41.91 205 ILE A O 1
ATOM 1689 N N . GLN A 1 206 ? -1.249 2.844 12.395 1.00 45.97 206 GLN A N 1
ATOM 1690 C CA . GLN A 1 206 ? -2.271 2.860 11.346 1.00 45.97 206 GLN A CA 1
ATOM 1691 C C . GLN A 1 206 ? -1.802 1.873 10.275 1.00 45.97 206 GLN A C 1
ATOM 1693 O O . GLN A 1 206 ? -0.743 2.026 9.671 1.00 45.97 206 GLN A O 1
ATOM 1698 N N . LYS A 1 207 ? -2.520 0.753 10.187 1.00 51.66 207 LYS A N 1
ATOM 1699 C CA . LYS A 1 207 ? -2.052 -0.479 9.551 1.00 51.66 207 LYS A CA 1
ATOM 1700 C C . LYS A 1 207 ? -2.669 -0.568 8.167 1.00 51.66 207 LYS A C 1
ATOM 1702 O O . LYS A 1 207 ? -3.870 -0.785 8.083 1.00 51.66 207 LYS A O 1
ATOM 1707 N N . VAL A 1 208 ? -1.860 -0.410 7.123 1.00 54.81 208 VAL A N 1
ATOM 1708 C CA . VAL A 1 208 ? -2.287 -0.687 5.750 1.00 54.81 208 VAL A CA 1
ATOM 1709 C C . VAL A 1 208 ? -2.299 -2.196 5.555 1.00 54.81 208 VAL A C 1
ATOM 1711 O O . VAL A 1 208 ? -1.260 -2.850 5.669 1.00 54.81 208 VAL A O 1
ATOM 1714 N N . PHE A 1 209 ? -3.479 -2.750 5.303 1.00 55.66 209 PHE A N 1
ATOM 1715 C CA . PHE A 1 209 ? -3.628 -4.091 4.762 1.00 55.66 209 PHE A CA 1
ATOM 1716 C C . PHE A 1 209 ? -3.887 -3.977 3.279 1.00 55.66 209 PHE A C 1
ATOM 1718 O O . PHE A 1 209 ? -4.875 -3.352 2.905 1.00 55.66 209 PHE A O 1
ATOM 1725 N N . ILE A 1 210 ? -3.025 -4.583 2.463 1.00 60.94 210 ILE A N 1
ATOM 1726 C CA . ILE A 1 210 ? -3.313 -4.750 1.043 1.00 60.94 210 ILE A CA 1
ATOM 1727 C C . ILE A 1 210 ? -3.997 -6.098 0.859 1.00 60.94 210 ILE A C 1
ATOM 1729 O O . ILE A 1 210 ? -3.417 -7.131 1.199 1.00 60.94 210 ILE A O 1
ATOM 1733 N N . CYS A 1 211 ? -5.221 -6.079 0.338 1.00 55.03 211 CYS A N 1
ATOM 1734 C CA . CYS A 1 211 ? -5.893 -7.277 -0.156 1.00 55.03 211 CYS A CA 1
ATOM 1735 C C . CYS A 1 211 ? -5.816 -7.321 -1.683 1.00 55.03 211 CYS A C 1
ATOM 1737 O O . CYS A 1 211 ? -6.024 -6.296 -2.334 1.00 55.03 211 CYS A O 1
ATOM 1739 N N . ILE A 1 212 ? -5.534 -8.505 -2.225 1.00 47.81 212 ILE A N 1
ATOM 1740 C CA . ILE A 1 212 ? -5.705 -8.833 -3.644 1.00 47.81 212 ILE A CA 1
ATOM 1741 C C . ILE A 1 212 ? -6.986 -9.666 -3.729 1.00 47.81 212 ILE A C 1
ATOM 1743 O O . ILE A 1 212 ? -7.060 -10.693 -3.051 1.00 47.81 212 ILE A O 1
ATOM 1747 N N . PHE A 1 213 ? -7.972 -9.219 -4.508 1.00 40.69 213 PHE A N 1
ATOM 1748 C CA . PHE A 1 213 ? -9.203 -9.958 -4.810 1.00 40.69 213 PHE A CA 1
ATOM 1749 C C . PHE A 1 213 ? -9.534 -9.847 -6.295 1.00 40.69 213 PHE A C 1
ATOM 1751 O O . PHE A 1 213 ? -9.638 -8.693 -6.776 1.00 40.69 213 PHE A O 1
#

InterPro domains:
  IPR000768 NAD:arginine ADP-ribosyltransferase, ART [PF01129] (25-166)
  IPR000768 NAD:arginine ADP-ribosyltransferase, ART [PR00970] (41-55)
  IPR000768 NAD:arginine ADP-ribosyltransferase, ART [PR00970] (83-99)
  IPR000768 NAD:arginine ADP-ribosyltransferase, ART [PR00970] (126-141)
  IPR000768 NAD:arginine ADP-ribosyltransferase, ART [PR00970] (147-163)
  IPR050999 Arg-specific ADP-ribosyltransferase [PTHR10339] (9-203)